Protein AF-A0A2D6EJN4-F1 (afdb_monomer)

Radius of gyration: 19.12 Å; Cα contacts (8 Å, |Δi|>4): 400; chains: 1; bounding box: 49×39×50 Å

Solvent-accessible surface area (backbone atoms only — 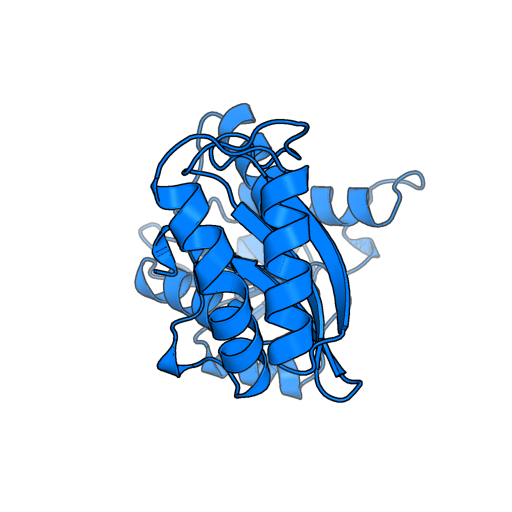not comparable to full-atom values): 12875 Å² total; per-residue (Å²): 96,51,78,37,46,46,75,76,49,49,62,63,55,55,70,73,50,62,93,83,54,39,30,10,32,24,68,38,70,69,65,88,47,68,42,48,53,52,12,41,41,50,22,44,68,80,20,79,34,18,39,36,38,47,63,45,70,79,77,54,72,69,56,53,54,48,44,50,72,66,59,28,46,33,39,40,37,64,44,78,76,70,56,79,67,79,94,75,65,58,77,67,55,53,39,50,51,51,50,54,50,47,48,73,73,61,61,26,55,29,38,20,35,28,55,75,41,54,75,58,51,36,53,52,49,53,51,26,63,76,62,70,53,72,39,46,78,42,76,29,75,68,55,75,90,75,51,52,75,63,56,51,51,51,50,64,30,43,46,68,38,51,58,55,28,68,78,35,75,36,49,47,71,60,42,52,53,49,32,51,56,35,24,52,77,67,63,32,49,77,78,47,75,48,43,22,36,66,88,69,57,43,77,57,71,65,62,42,59,46,70,27,36,41,40,37,39,30,28,54,89,86,40,82,45,77,49,58,44,43,69,88,75,114

Nearest PDB structures (foldseek):
  7tot-assembly1_B  TM=7.677E-01  e=3.482E-14  Bartonella henselae str. Houston-1
  1iho-assembly1_B  TM=7.501E-01  e=7.197E-13  Escherichia coli
  3q10-assembly2_B  TM=7.179E-01  e=4.028E-12  Yersinia pestis
  3q10-assembly2_D  TM=8.141E-01  e=9.766E-08  Yersinia pestis
  3guz-assembly1_A  TM=7.670E-01  e=1.592E-06  Escherichia coli K-12

pLDDT: mean 86.81, std 11.16, range [33.53, 97.62]

Sequence (234 aa):
MKILHHKTDIAEALNTFDVEDSIGLCFYNGVVDTPFVVAARQAGYVCDRLVLVNLAKPTNQTTQNLMKRIGADLLFEPQAVDIHLQGFLKDESRKLALIVMSLFQFMPLTVTVAENALPLIQILKNLSDDFGHPFELTVKQTPHHLLNAQQKKVRAAVLPMLDLLQSGEADMTELVSMLKKSMEVHQIQLDHVQFYDADTYEACYGVVSPSCYVAVDCHVAGQPVHDIFTMTDL

Secondary structure (DSSP, 8-state):
-EEE-STHHHHHHHTTS-TT--EEEEEESS---HHHHHHHHHHHHHSSEEEEEESSSPPPHHHHHHHHHHT-SEEE---TTT----S---HHHHHHHHHHHHHHHH--SEEEEETT-HHHHHHHHHHHHHTT--SEEEEEPPPGGG--HHHHHHHHHHHHHHHHHHTS-EEHHHHHHHHHHHHHHTTEEEEEEEEE-TTT-PBP-SEE-TT-EEEEEEEETTEEEEEEE-GGG-

Structure (mmCIF, N/CA/C/O backbone):
data_AF-A0A2D6EJN4-F1
#
_entry.id   AF-A0A2D6EJN4-F1
#
loop_
_atom_site.group_PDB
_atom_site.id
_atom_site.type_symbol
_atom_site.label_atom_id
_atom_site.label_alt_id
_atom_site.label_comp_id
_atom_site.label_asym_id
_atom_site.label_entity_id
_atom_site.label_seq_id
_atom_site.pdbx_PDB_ins_code
_atom_site.Cartn_x
_atom_site.Cartn_y
_atom_site.Cartn_z
_atom_site.occupancy
_atom_site.B_iso_or_equiv
_atom_site.auth_seq_id
_atom_site.auth_comp_id
_atom_site.auth_asym_id
_atom_site.auth_atom_id
_atom_site.pdbx_PDB_model_num
ATOM 1 N N . MET A 1 1 ? 19.224 -7.361 -6.291 1.00 92.88 1 MET A N 1
ATOM 2 C CA . MET A 1 1 ? 18.826 -5.960 -6.064 1.00 92.88 1 MET A CA 1
ATOM 3 C C . MET A 1 1 ? 19.886 -4.966 -6.535 1.00 92.88 1 MET A C 1
ATOM 5 O O . MET A 1 1 ? 20.928 -4.860 -5.884 1.00 92.88 1 MET A O 1
ATOM 9 N N . LYS A 1 2 ? 19.618 -4.242 -7.629 1.00 93.25 2 LYS A N 1
ATOM 10 C CA . LYS A 1 2 ? 20.341 -3.022 -8.049 1.00 93.25 2 LYS A CA 1
ATOM 11 C C . LYS A 1 2 ? 19.630 -1.803 -7.442 1.00 93.25 2 LYS A C 1
ATOM 13 O O . LYS A 1 2 ? 18.407 -1.808 -7.322 1.00 93.25 2 LYS A O 1
ATOM 18 N N . ILE A 1 3 ? 20.387 -0.796 -7.014 1.00 92.94 3 ILE A N 1
ATOM 19 C CA . ILE A 1 3 ? 19.830 0.461 -6.494 1.00 92.94 3 ILE A CA 1
ATOM 20 C C . ILE A 1 3 ? 19.984 1.513 -7.583 1.00 92.94 3 ILE A C 1
ATOM 22 O O . ILE A 1 3 ? 21.067 1.652 -8.150 1.00 92.94 3 ILE A O 1
ATOM 26 N N . LEU A 1 4 ? 18.893 2.199 -7.894 1.00 91.56 4 LEU A N 1
ATOM 27 C CA . LEU A 1 4 ? 18.816 3.205 -8.940 1.00 91.56 4 LEU A CA 1
ATOM 28 C C . LEU A 1 4 ? 18.599 4.561 -8.292 1.00 91.56 4 LEU A C 1
ATOM 30 O O . LEU A 1 4 ? 17.695 4.717 -7.470 1.00 91.56 4 LEU A O 1
ATOM 34 N N . HIS A 1 5 ? 19.418 5.532 -8.671 1.00 87.69 5 HIS A N 1
ATOM 35 C CA . HIS A 1 5 ? 19.334 6.886 -8.136 1.00 87.69 5 HIS A CA 1
ATOM 36 C C . HIS A 1 5 ? 18.868 7.887 -9.179 1.00 87.69 5 HIS A C 1
ATOM 38 O O . HIS A 1 5 ? 18.205 8.851 -8.813 1.00 87.69 5 HIS A O 1
ATOM 44 N N . HIS A 1 6 ? 19.144 7.632 -10.457 1.00 83.06 6 HIS A N 1
ATOM 45 C CA . HIS A 1 6 ? 18.798 8.535 -11.540 1.00 83.06 6 HIS A CA 1
ATOM 46 C C . HIS A 1 6 ? 17.800 7.888 -12.496 1.00 83.06 6 HIS A C 1
ATOM 48 O O . HIS A 1 6 ? 17.793 6.673 -12.702 1.00 83.06 6 HIS A O 1
ATOM 54 N N . LYS A 1 7 ? 16.962 8.716 -13.132 1.00 80.88 7 LYS A N 1
ATOM 55 C CA . LYS A 1 7 ? 16.012 8.250 -14.156 1.00 80.88 7 LYS A CA 1
ATOM 56 C C . LYS A 1 7 ? 16.732 7.550 -15.314 1.00 80.88 7 LYS A C 1
ATOM 58 O O . LYS A 1 7 ? 16.229 6.569 -15.851 1.00 80.88 7 LYS A O 1
ATOM 63 N N . THR A 1 8 ? 17.910 8.045 -15.690 1.00 81.56 8 THR A N 1
ATOM 64 C CA . THR A 1 8 ? 18.740 7.477 -16.764 1.00 81.56 8 THR A CA 1
ATOM 65 C C . THR A 1 8 ? 19.144 6.031 -16.501 1.00 81.56 8 THR A C 1
ATOM 67 O O . THR A 1 8 ? 19.289 5.262 -17.447 1.00 81.56 8 THR A O 1
ATOM 70 N N . ASP A 1 9 ? 19.258 5.643 -15.231 1.00 86.62 9 ASP A N 1
ATOM 71 C CA . ASP A 1 9 ? 19.709 4.308 -14.835 1.00 86.62 9 ASP A CA 1
ATOM 72 C C . ASP A 1 9 ? 18.597 3.261 -14.993 1.00 86.62 9 ASP A C 1
ATOM 74 O O . ASP A 1 9 ? 18.873 2.059 -15.008 1.00 86.62 9 ASP A O 1
ATOM 78 N N . ILE A 1 10 ? 17.337 3.706 -15.108 1.00 88.31 10 ILE A N 1
ATOM 79 C CA . ILE A 1 10 ? 16.168 2.829 -15.216 1.00 88.31 10 ILE A CA 1
ATOM 80 C C . ILE A 1 10 ? 16.203 2.053 -16.526 1.00 88.31 10 ILE A C 1
ATOM 82 O O . ILE A 1 10 ? 16.082 0.835 -16.499 1.00 88.31 10 ILE A O 1
ATOM 86 N N . ALA A 1 11 ? 16.423 2.725 -17.659 1.00 85.69 11 ALA A N 1
ATOM 87 C CA . ALA A 1 11 ? 16.448 2.064 -18.964 1.00 85.69 11 ALA A CA 1
ATOM 88 C C . ALA A 1 11 ? 17.543 0.987 -19.038 1.00 85.69 11 ALA A C 1
ATOM 90 O O . ALA A 1 11 ? 17.304 -0.120 -19.508 1.00 85.69 11 ALA A O 1
ATOM 91 N N . GLU A 1 12 ? 18.734 1.280 -18.508 1.00 88.75 12 GLU A N 1
ATOM 92 C CA . GLU A 1 12 ? 19.820 0.300 -18.444 1.00 88.75 12 GLU A CA 1
ATOM 93 C C . GLU A 1 12 ? 19.476 -0.872 -17.516 1.00 88.75 12 GLU A C 1
ATOM 95 O O . GLU A 1 12 ? 19.796 -2.016 -17.823 1.00 88.75 12 GLU A O 1
ATOM 100 N N . ALA A 1 13 ? 18.822 -0.609 -16.382 1.00 90.75 13 ALA A N 1
ATOM 101 C CA . ALA A 1 13 ? 18.372 -1.667 -15.487 1.00 90.75 13 ALA A CA 1
ATOM 102 C C . ALA A 1 13 ? 17.302 -2.553 -16.141 1.00 90.75 13 ALA A C 1
ATOM 104 O O . ALA A 1 13 ? 17.398 -3.773 -16.052 1.00 90.75 13 ALA A O 1
ATOM 105 N N . LEU A 1 14 ? 16.337 -1.959 -16.842 1.00 90.06 14 LEU A N 1
ATOM 106 C CA . LEU A 1 14 ? 15.286 -2.689 -17.551 1.00 90.06 14 LEU A CA 1
ATOM 107 C C . LEU A 1 14 ? 15.828 -3.530 -18.710 1.00 90.06 14 LEU A C 1
ATOM 109 O O . LEU A 1 14 ? 15.333 -4.624 -18.929 1.00 90.06 14 LEU A O 1
ATOM 113 N N . ASN A 1 15 ? 16.910 -3.109 -19.373 1.00 88.25 15 ASN A N 1
ATOM 114 C CA . ASN A 1 15 ? 17.588 -3.930 -20.388 1.00 88.25 15 ASN A CA 1
ATOM 115 C C . ASN A 1 15 ? 18.197 -5.232 -19.829 1.00 88.25 15 ASN A C 1
ATOM 117 O O . ASN A 1 15 ? 18.651 -6.070 -20.605 1.00 88.25 15 ASN A O 1
ATOM 121 N N . THR A 1 16 ? 18.274 -5.387 -18.502 1.00 90.19 16 THR A N 1
ATOM 122 C CA . THR A 1 16 ? 18.715 -6.641 -17.867 1.00 90.19 16 THR A CA 1
ATOM 123 C C . THR A 1 16 ? 17.570 -7.615 -17.601 1.00 90.19 16 THR A C 1
ATOM 125 O O . THR A 1 16 ? 17.834 -8.755 -17.219 1.00 90.19 16 THR A O 1
ATOM 128 N N . PHE A 1 17 ? 16.324 -7.171 -17.774 1.00 92.50 17 PHE A N 1
ATOM 129 C CA . PHE A 1 17 ? 15.133 -8.004 -17.660 1.00 92.50 17 PHE A CA 1
ATOM 130 C C . PHE A 1 17 ? 14.824 -8.653 -19.008 1.00 92.50 17 PHE A C 1
ATOM 132 O O . PHE A 1 17 ? 15.226 -8.145 -20.059 1.00 92.50 17 PHE A O 1
ATOM 139 N N . ASP A 1 18 ? 14.130 -9.786 -18.972 1.00 91.25 18 ASP A N 1
ATOM 140 C CA . ASP A 1 18 ? 13.549 -10.347 -20.185 1.00 91.25 18 ASP A CA 1
ATOM 141 C C . ASP A 1 18 ? 12.411 -9.433 -20.669 1.00 91.25 18 ASP A C 1
ATOM 143 O O . ASP A 1 18 ? 11.753 -8.762 -19.875 1.00 91.25 18 ASP A O 1
ATOM 147 N N . VAL A 1 19 ? 12.170 -9.388 -21.977 1.00 86.44 19 VAL A N 1
ATOM 148 C CA . VAL A 1 19 ? 11.061 -8.614 -22.557 1.00 86.44 19 VAL A CA 1
ATOM 149 C C . VAL A 1 19 ? 9.712 -9.177 -22.102 1.00 86.44 19 VAL A C 1
ATOM 151 O O . VAL A 1 19 ? 8.730 -8.438 -22.047 1.00 86.44 19 VAL A O 1
ATOM 154 N N . GLU A 1 20 ? 9.666 -10.470 -21.773 1.00 90.31 20 GLU A N 1
ATOM 155 C CA . GLU A 1 20 ? 8.477 -11.138 -21.239 1.00 90.31 20 GLU A CA 1
ATOM 156 C C . GLU A 1 20 ? 8.320 -10.984 -19.715 1.00 90.31 20 GLU A C 1
ATOM 158 O O . GLU A 1 20 ? 7.261 -11.329 -19.193 1.00 90.31 20 GLU A O 1
ATOM 163 N N . ASP A 1 21 ? 9.324 -10.447 -19.003 1.00 94.69 21 ASP A N 1
ATOM 164 C CA . ASP A 1 21 ? 9.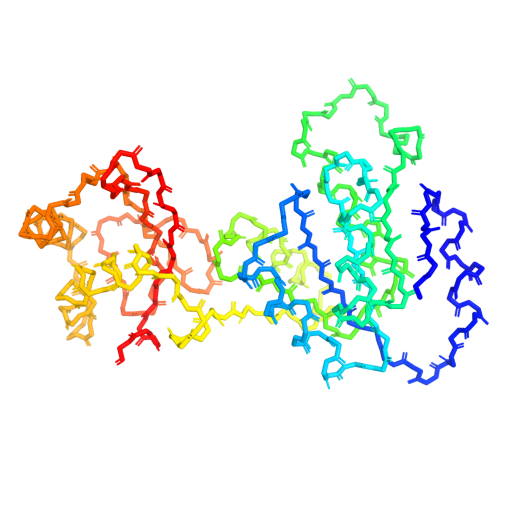260 -10.293 -17.546 1.00 94.69 21 ASP A CA 1
ATOM 165 C C . ASP A 1 21 ? 8.144 -9.311 -17.156 1.00 94.69 21 ASP A C 1
ATOM 167 O O . ASP A 1 21 ? 8.162 -8.121 -17.487 1.00 94.69 21 ASP A O 1
ATOM 171 N N . SER A 1 22 ? 7.192 -9.789 -16.361 1.00 96.31 22 SER A N 1
ATOM 172 C CA . SER A 1 22 ? 6.194 -8.934 -15.724 1.00 96.31 22 SER A CA 1
ATOM 173 C C . SER A 1 22 ? 6.800 -8.151 -14.552 1.00 96.31 22 SER A C 1
ATOM 175 O O . SER A 1 22 ? 7.585 -8.676 -13.758 1.00 96.31 22 SER A O 1
ATOM 177 N N . ILE A 1 23 ? 6.423 -6.875 -14.415 1.00 97.31 23 ILE A N 1
ATOM 178 C CA . ILE A 1 23 ? 6.955 -5.982 -13.375 1.00 97.31 23 ILE A CA 1
ATOM 179 C C . ILE A 1 23 ? 5.874 -5.650 -12.347 1.00 97.31 23 ILE A C 1
ATOM 181 O O . ILE A 1 23 ? 4.843 -5.058 -12.671 1.00 97.31 23 ILE A O 1
ATOM 185 N N . GLY A 1 24 ? 6.154 -5.974 -11.087 1.00 97.50 24 GLY A N 1
ATOM 186 C CA . GLY A 1 24 ? 5.397 -5.530 -9.925 1.00 97.50 24 GLY A CA 1
ATOM 187 C C . GLY A 1 24 ? 6.055 -4.309 -9.287 1.00 97.50 24 GLY A C 1
ATOM 188 O O . GLY A 1 24 ? 7.252 -4.318 -8.988 1.00 97.50 24 GLY A O 1
ATOM 189 N N . LEU A 1 25 ? 5.273 -3.259 -9.043 1.00 97.12 25 LEU A N 1
ATOM 190 C CA . LEU A 1 25 ? 5.714 -2.049 -8.351 1.00 97.12 25 LEU A CA 1
ATOM 191 C C . LEU A 1 25 ? 5.135 -1.981 -6.935 1.00 97.12 25 LEU A C 1
ATOM 193 O O . LEU A 1 25 ? 3.945 -2.203 -6.728 1.00 97.12 25 LEU A O 1
ATOM 197 N N . CYS A 1 26 ? 5.959 -1.608 -5.956 1.00 96.12 26 CYS A N 1
ATOM 198 C CA . CYS A 1 26 ? 5.494 -1.288 -4.606 1.00 96.12 26 CYS A CA 1
ATOM 199 C C . CYS A 1 26 ? 6.143 0.005 -4.105 1.00 96.12 26 CYS A C 1
ATOM 201 O O . CYS A 1 26 ? 7.368 0.142 -4.059 1.00 96.12 26 CYS A O 1
ATOM 203 N N . PHE A 1 27 ? 5.308 0.958 -3.701 1.00 91.75 27 PHE A N 1
ATOM 204 C CA . PHE A 1 27 ? 5.737 2.256 -3.189 1.00 91.75 27 PHE A CA 1
ATOM 205 C C . PHE A 1 27 ? 5.847 2.238 -1.662 1.00 91.75 27 PHE A C 1
ATOM 207 O O . PHE A 1 27 ? 5.059 1.584 -0.982 1.00 91.75 27 PHE A O 1
ATOM 214 N N . TYR A 1 28 ? 6.787 3.005 -1.110 1.00 87.94 28 TYR A N 1
ATOM 215 C CA . TYR A 1 28 ? 6.861 3.263 0.329 1.00 87.94 28 TYR A CA 1
ATOM 216 C C . TYR A 1 28 ? 7.457 4.631 0.630 1.00 87.94 28 TYR A C 1
ATOM 218 O O . TYR A 1 28 ? 8.213 5.194 -0.157 1.00 87.94 28 TYR A O 1
ATOM 226 N N . ASN A 1 29 ? 7.138 5.176 1.800 1.00 83.06 29 ASN A N 1
ATOM 227 C CA . ASN A 1 29 ? 7.564 6.514 2.209 1.00 83.06 29 ASN A CA 1
ATOM 228 C C . ASN A 1 29 ? 8.716 6.460 3.232 1.00 83.06 29 ASN A C 1
ATOM 230 O O . ASN A 1 29 ? 8.681 7.137 4.258 1.00 83.06 29 ASN A O 1
ATOM 234 N N . GLY A 1 30 ? 9.721 5.614 2.987 1.00 79.44 30 GLY A N 1
ATOM 235 C CA . GLY A 1 30 ? 10.907 5.470 3.842 1.00 79.44 30 GLY A CA 1
ATOM 236 C C . GLY A 1 30 ? 10.721 4.623 5.110 1.00 79.44 30 GLY A C 1
ATOM 237 O O . GLY A 1 30 ? 11.712 4.277 5.752 1.00 79.44 30 GLY A O 1
ATOM 238 N N . VAL A 1 31 ? 9.484 4.254 5.453 1.00 82.69 31 VAL A N 1
ATOM 239 C CA . VAL A 1 31 ? 9.159 3.355 6.570 1.00 82.69 31 VAL A CA 1
ATOM 240 C C . VAL A 1 31 ? 9.001 1.931 6.046 1.00 82.69 31 VAL A C 1
ATOM 242 O O . VAL A 1 31 ? 8.334 1.711 5.040 1.00 82.69 31 VAL A O 1
ATOM 245 N N . VAL A 1 32 ? 9.642 0.977 6.721 1.00 87.81 32 VAL A N 1
ATOM 246 C CA . VAL A 1 32 ? 9.623 -0.450 6.368 1.00 87.81 32 VAL A CA 1
ATOM 247 C C . VAL A 1 32 ? 8.951 -1.200 7.503 1.00 87.81 32 VAL A C 1
ATOM 249 O O . VAL A 1 32 ? 9.609 -1.692 8.420 1.00 87.81 32 VAL A O 1
ATOM 252 N N . ASP A 1 33 ? 7.629 -1.218 7.471 1.00 87.69 33 ASP A N 1
ATOM 253 C CA . ASP A 1 33 ? 6.787 -1.893 8.446 1.00 87.69 33 ASP A CA 1
ATOM 254 C C . ASP A 1 33 ? 6.212 -3.200 7.876 1.00 87.69 33 ASP A C 1
ATOM 256 O O . ASP A 1 33 ? 6.426 -3.561 6.714 1.00 87.69 33 ASP A O 1
ATOM 260 N N . THR A 1 34 ? 5.521 -3.963 8.724 1.00 89.88 34 THR A N 1
ATOM 261 C CA . THR A 1 34 ? 4.894 -5.227 8.317 1.00 89.88 34 THR A CA 1
ATOM 262 C C . THR A 1 34 ? 3.920 -5.047 7.141 1.00 89.88 34 THR A C 1
ATOM 264 O O . THR A 1 34 ? 4.048 -5.821 6.190 1.00 89.88 34 THR A O 1
ATOM 267 N N . PRO A 1 35 ? 3.004 -4.053 7.137 1.00 89.94 35 PRO A N 1
ATOM 268 C CA . PRO A 1 35 ? 2.118 -3.803 5.999 1.00 89.94 35 PRO A CA 1
ATOM 269 C C . PRO A 1 35 ? 2.865 -3.614 4.674 1.00 89.94 35 PRO A C 1
ATOM 271 O O . PRO A 1 35 ? 2.554 -4.296 3.694 1.00 89.94 35 PRO A O 1
ATOM 274 N N . PHE A 1 36 ? 3.908 -2.776 4.645 1.00 92.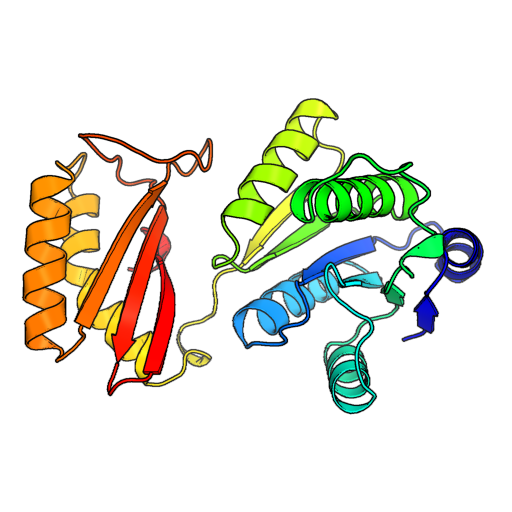50 36 PHE A N 1
ATOM 275 C CA . PHE A 1 36 ? 4.723 -2.594 3.445 1.00 92.50 36 PHE A CA 1
ATOM 276 C C . PHE A 1 36 ? 5.377 -3.903 2.987 1.00 92.50 36 PHE A C 1
ATOM 278 O O . PHE A 1 36 ? 5.332 -4.236 1.804 1.00 92.50 36 PHE A O 1
ATOM 285 N N . VAL A 1 37 ? 5.964 -4.676 3.907 1.00 93.62 37 VAL A N 1
ATOM 286 C CA . VAL A 1 37 ? 6.610 -5.955 3.564 1.00 93.62 37 VAL A CA 1
ATOM 287 C C . VAL A 1 37 ? 5.613 -6.930 2.936 1.00 93.62 37 VAL A C 1
ATOM 289 O O . VAL A 1 37 ? 5.963 -7.640 1.992 1.00 93.62 37 VAL A O 1
ATOM 292 N N . VAL A 1 38 ? 4.381 -6.980 3.444 1.00 93.44 38 VAL A N 1
ATOM 293 C CA . VAL A 1 38 ? 3.322 -7.838 2.901 1.00 93.44 38 VAL A CA 1
ATOM 294 C C . VAL A 1 38 ? 2.919 -7.379 1.496 1.00 93.44 38 VAL A C 1
ATOM 296 O O . VAL A 1 38 ? 2.847 -8.215 0.596 1.00 93.44 38 VAL A O 1
ATOM 299 N N . ALA A 1 39 ? 2.710 -6.077 1.290 1.00 94.44 39 ALA A N 1
ATOM 300 C CA . ALA A 1 39 ? 2.395 -5.504 -0.019 1.00 94.44 39 ALA A CA 1
ATOM 301 C C . ALA A 1 39 ? 3.510 -5.769 -1.048 1.00 94.44 39 ALA A C 1
ATOM 303 O O . ALA A 1 39 ? 3.254 -6.283 -2.135 1.00 94.44 39 ALA A O 1
ATOM 304 N N . ALA A 1 40 ? 4.767 -5.526 -0.676 1.00 96.31 40 ALA A N 1
ATOM 305 C CA . ALA A 1 40 ? 5.916 -5.754 -1.546 1.00 96.31 40 ALA A CA 1
ATOM 306 C C . ALA A 1 40 ? 6.074 -7.232 -1.937 1.00 96.31 40 ALA A C 1
ATOM 308 O O . ALA A 1 40 ? 6.347 -7.550 -3.093 1.00 96.31 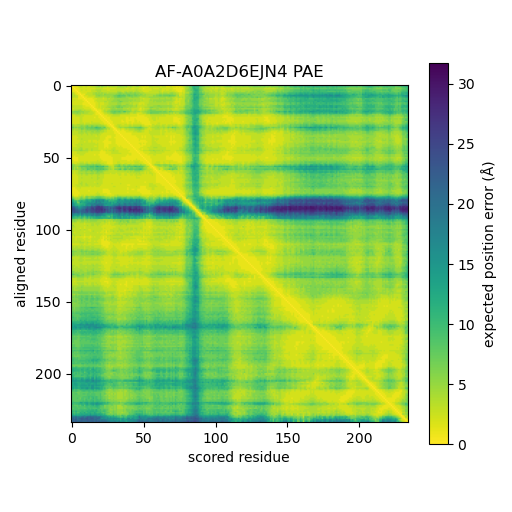40 ALA A O 1
ATOM 309 N N . ARG A 1 41 ? 5.863 -8.154 -0.990 1.00 94.94 41 ARG A N 1
ATOM 310 C CA . ARG A 1 41 ? 5.898 -9.597 -1.269 1.00 94.94 41 ARG A CA 1
ATOM 311 C C . ARG A 1 41 ? 4.764 -10.054 -2.168 1.00 94.94 41 ARG A C 1
ATOM 313 O O . ARG A 1 41 ? 4.975 -10.969 -2.951 1.00 94.94 41 ARG A O 1
ATOM 320 N N . GLN A 1 42 ? 3.585 -9.450 -2.048 1.00 94.75 42 GLN A N 1
ATOM 321 C CA . GLN A 1 42 ? 2.484 -9.743 -2.956 1.00 94.75 42 GLN A CA 1
ATOM 322 C C . GLN A 1 42 ? 2.874 -9.358 -4.387 1.00 94.75 42 GLN A C 1
ATOM 324 O O . GLN A 1 42 ? 2.774 -10.214 -5.254 1.00 94.75 42 GLN A O 1
ATOM 329 N N . ALA A 1 43 ? 3.404 -8.152 -4.622 1.00 95.38 43 ALA A N 1
ATOM 330 C CA . ALA A 1 43 ? 3.877 -7.743 -5.949 1.00 95.38 43 ALA A CA 1
ATOM 331 C C . ALA A 1 43 ? 4.916 -8.723 -6.530 1.00 95.38 43 ALA A C 1
ATOM 333 O O . ALA A 1 43 ? 4.773 -9.170 -7.662 1.00 95.38 43 ALA A O 1
ATOM 334 N N . GLY A 1 44 ? 5.916 -9.124 -5.737 1.00 93.56 44 GLY A N 1
ATOM 335 C CA . GLY A 1 44 ? 6.930 -10.098 -6.167 1.00 93.56 44 GLY A CA 1
ATOM 336 C C . GLY A 1 44 ? 6.443 -11.550 -6.269 1.00 93.56 44 GLY A C 1
ATOM 337 O O . GLY A 1 44 ? 7.200 -12.409 -6.701 1.00 93.56 44 GLY A O 1
ATOM 338 N N . TYR A 1 45 ? 5.217 -11.853 -5.833 1.00 93.94 45 TYR A N 1
ATOM 339 C CA . TYR A 1 45 ? 4.604 -13.174 -5.995 1.00 93.94 45 TYR A CA 1
ATOM 340 C C . TYR A 1 45 ? 3.812 -13.285 -7.303 1.00 93.94 45 TYR A C 1
ATOM 342 O O . TYR A 1 45 ? 3.772 -14.360 -7.895 1.00 93.94 45 TYR A O 1
ATOM 350 N N . VAL A 1 46 ? 3.170 -12.194 -7.737 1.00 94.12 46 VAL A N 1
ATOM 351 C CA . VAL A 1 46 ? 2.397 -12.145 -8.994 1.00 94.12 46 VAL A CA 1
ATOM 352 C C . VAL A 1 46 ? 3.229 -11.745 -10.209 1.00 94.12 46 VAL A C 1
ATOM 354 O O . VAL A 1 46 ? 2.762 -11.941 -11.327 1.00 94.12 46 VAL A O 1
ATOM 357 N N . CYS A 1 47 ? 4.428 -11.192 -10.014 1.00 96.62 47 CYS A N 1
ATOM 358 C CA . CYS A 1 47 ? 5.284 -10.725 -11.101 1.00 96.62 47 CYS A CA 1
ATOM 359 C C . CYS A 1 47 ? 6.686 -11.336 -11.046 1.00 96.62 47 CYS A C 1
ATOM 361 O O . CYS A 1 47 ? 7.184 -11.665 -9.970 1.00 96.62 47 CYS A O 1
ATOM 363 N N . ASP A 1 48 ? 7.336 -11.419 -12.206 1.00 96.75 48 ASP A N 1
ATOM 364 C CA . ASP A 1 48 ? 8.693 -11.963 -12.356 1.00 96.75 48 ASP A CA 1
ATOM 365 C C . ASP A 1 48 ? 9.748 -11.044 -11.736 1.00 96.75 48 ASP A C 1
ATOM 367 O O . ASP A 1 48 ? 10.784 -11.502 -11.248 1.00 96.75 48 ASP A O 1
ATOM 371 N N . ARG A 1 49 ? 9.475 -9.732 -11.748 1.00 97.06 49 ARG A N 1
ATOM 372 C CA . ARG A 1 49 ? 10.363 -8.687 -11.236 1.00 97.06 49 ARG A CA 1
ATOM 373 C C . ARG A 1 49 ? 9.670 -7.814 -10.210 1.00 97.06 49 ARG A C 1
ATOM 375 O O . ARG A 1 49 ? 8.589 -7.280 -10.454 1.00 97.06 49 ARG A O 1
ATOM 382 N N . LEU A 1 50 ? 10.350 -7.578 -9.093 1.00 97.62 50 LEU A N 1
ATOM 383 C CA . LEU A 1 50 ? 9.901 -6.661 -8.052 1.00 97.62 50 LEU A CA 1
ATOM 384 C C . LEU A 1 50 ? 10.726 -5.374 -8.054 1.00 97.62 50 LEU A C 1
ATOM 386 O O . LEU A 1 50 ? 11.929 -5.373 -7.764 1.00 97.62 50 LEU A O 1
ATOM 390 N N . VAL A 1 51 ? 10.046 -4.256 -8.292 1.00 97.25 51 VAL A N 1
ATOM 391 C CA . VAL A 1 51 ? 10.608 -2.910 -8.193 1.00 97.25 51 VAL A CA 1
ATOM 392 C C . VAL A 1 51 ? 10.009 -2.194 -6.986 1.00 97.25 51 VAL A C 1
ATOM 394 O O . VAL A 1 51 ? 8.796 -2.027 -6.858 1.00 97.25 51 VAL A O 1
ATOM 397 N N . LEU A 1 52 ? 10.878 -1.742 -6.086 1.00 96.31 52 LEU A N 1
ATOM 398 C CA . LEU A 1 52 ? 10.492 -0.938 -4.931 1.00 96.31 52 LEU A CA 1
ATOM 399 C C . LEU A 1 52 ? 10.817 0.527 -5.189 1.00 96.31 52 LEU A C 1
ATOM 401 O O . LEU A 1 52 ? 11.934 0.848 -5.591 1.00 96.31 52 LEU A O 1
ATOM 405 N N . VAL A 1 53 ? 9.865 1.418 -4.921 1.00 93.06 53 VAL A N 1
ATOM 406 C CA . VAL A 1 53 ? 10.032 2.861 -5.135 1.00 93.06 53 VAL A CA 1
ATOM 407 C C . VAL A 1 53 ? 9.937 3.600 -3.811 1.00 93.06 53 VAL A C 1
ATOM 409 O O . VAL A 1 53 ? 8.906 3.579 -3.135 1.00 93.06 53 VAL A O 1
ATOM 412 N N . ASN A 1 54 ? 11.018 4.287 -3.456 1.00 90.44 54 ASN A N 1
ATOM 413 C CA . ASN A 1 54 ? 11.082 5.104 -2.257 1.00 90.44 54 ASN A CA 1
ATOM 414 C C . ASN A 1 54 ? 10.612 6.536 -2.552 1.00 90.44 54 ASN A C 1
ATOM 416 O O . ASN A 1 54 ? 11.231 7.266 -3.325 1.00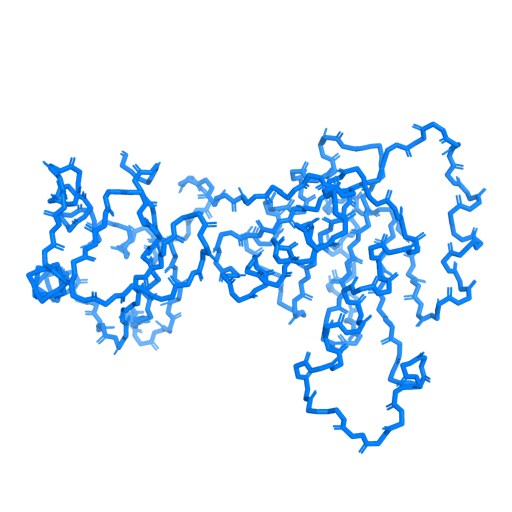 90.44 54 ASN A O 1
ATOM 420 N N . LEU A 1 55 ? 9.534 6.954 -1.893 1.00 85.44 55 LEU A N 1
ATOM 421 C CA . LEU A 1 55 ? 8.955 8.298 -1.984 1.00 85.44 55 LEU A CA 1
ATOM 422 C C . LEU A 1 55 ? 9.576 9.296 -0.989 1.00 85.44 55 LEU A C 1
ATOM 424 O O . LEU A 1 55 ? 9.185 10.465 -0.965 1.00 85.44 55 LEU A O 1
ATOM 428 N N . ALA A 1 56 ? 10.513 8.846 -0.151 1.00 83.00 56 ALA A N 1
ATOM 429 C CA . ALA A 1 56 ? 11.175 9.646 0.873 1.00 83.00 56 ALA A CA 1
ATOM 430 C C . ALA A 1 56 ? 12.662 9.888 0.539 1.00 83.00 56 ALA A C 1
ATOM 432 O O . ALA A 1 56 ? 13.049 10.066 -0.614 1.00 83.00 56 ALA A O 1
ATOM 433 N N . LYS A 1 57 ? 13.507 9.983 1.572 1.00 77.31 57 LYS A N 1
ATOM 434 C CA . LYS A 1 57 ? 14.959 10.158 1.424 1.00 77.31 57 LYS A CA 1
ATOM 435 C C . LYS A 1 57 ? 15.647 8.809 1.171 1.00 77.31 57 LYS A C 1
ATOM 437 O O . LYS A 1 57 ? 15.118 7.794 1.633 1.00 77.31 57 LYS A O 1
ATOM 442 N N . PRO A 1 58 ? 16.826 8.801 0.512 1.00 82.75 58 PRO A N 1
ATOM 443 C CA . PRO A 1 58 ? 17.612 7.588 0.296 1.00 82.75 58 PRO A CA 1
ATOM 444 C C . PRO A 1 58 ? 17.819 6.793 1.583 1.00 82.75 58 PRO A C 1
ATOM 446 O O . PRO A 1 58 ? 18.044 7.363 2.657 1.00 82.75 58 PRO A O 1
ATOM 449 N N . THR A 1 59 ? 17.716 5.475 1.476 1.00 85.75 59 THR A N 1
ATOM 450 C CA . THR A 1 59 ? 17.761 4.580 2.627 1.00 85.75 59 THR A CA 1
ATOM 451 C C . THR A 1 59 ? 19.182 4.211 3.036 1.00 85.75 59 THR A C 1
ATOM 453 O O . THR A 1 59 ? 20.136 4.297 2.267 1.00 85.75 59 THR A O 1
ATOM 456 N N . ASN A 1 60 ? 19.328 3.786 4.293 1.00 89.38 60 ASN A N 1
ATOM 457 C CA . ASN A 1 60 ? 20.590 3.273 4.817 1.00 89.38 60 ASN A CA 1
ATOM 458 C C . ASN A 1 60 ? 20.802 1.787 4.458 1.00 89.38 60 ASN A C 1
ATOM 460 O O . ASN A 1 60 ? 19.892 1.090 4.004 1.00 89.38 60 ASN A O 1
ATOM 464 N N . GLN A 1 61 ? 22.003 1.274 4.740 1.00 90.38 61 GLN A N 1
ATOM 465 C CA . GLN A 1 61 ? 22.377 -0.112 4.437 1.00 90.38 61 GLN A CA 1
ATOM 466 C C . GLN A 1 61 ? 21.460 -1.157 5.097 1.00 90.38 61 GLN A C 1
ATOM 468 O O . GLN A 1 61 ? 21.196 -2.206 4.509 1.00 90.38 61 GLN A O 1
ATOM 473 N N . THR A 1 62 ? 20.968 -0.888 6.310 1.00 90.50 62 THR A N 1
ATOM 474 C CA . THR A 1 62 ? 20.067 -1.797 7.034 1.00 90.50 62 THR A CA 1
ATOM 475 C C . THR A 1 62 ? 18.760 -1.972 6.275 1.00 90.50 62 THR A C 1
ATOM 477 O O . THR A 1 62 ? 18.345 -3.100 6.014 1.00 90.50 62 THR A O 1
ATOM 480 N N . THR A 1 63 ? 18.150 -0.868 5.853 1.00 91.00 63 THR A N 1
ATOM 481 C CA . THR A 1 63 ? 16.926 -0.884 5.055 1.00 91.00 63 THR A CA 1
ATOM 482 C C . THR A 1 63 ? 17.149 -1.556 3.701 1.00 91.00 63 THR A C 1
ATOM 484 O O . THR A 1 63 ? 16.371 -2.426 3.321 1.00 91.00 63 THR A O 1
ATOM 487 N N . GLN A 1 64 ? 18.249 -1.259 3.009 1.00 92.38 64 GLN A N 1
ATOM 488 C CA . GLN A 1 64 ? 18.581 -1.915 1.737 1.00 92.38 64 GLN A CA 1
ATOM 489 C C . GLN A 1 64 ? 18.740 -3.437 1.884 1.00 92.38 64 GLN A C 1
ATOM 491 O O . GLN A 1 64 ? 18.338 -4.201 1.006 1.00 92.38 64 GLN A O 1
ATOM 496 N N . ASN A 1 65 ? 19.297 -3.906 3.004 1.00 92.06 65 ASN A N 1
ATOM 497 C CA . ASN A 1 65 ? 19.404 -5.336 3.293 1.00 92.06 65 ASN A CA 1
ATOM 498 C C . ASN A 1 65 ? 18.031 -5.982 3.529 1.00 92.06 65 ASN A C 1
ATOM 500 O O . ASN A 1 65 ? 17.844 -7.140 3.158 1.00 92.06 65 ASN A O 1
ATOM 504 N N . LEU A 1 66 ? 17.071 -5.256 4.111 1.00 92.19 66 LEU A N 1
ATOM 505 C CA . LEU A 1 66 ? 15.688 -5.725 4.222 1.00 92.19 66 LEU A CA 1
ATOM 506 C C . LEU A 1 66 ? 15.037 -5.842 2.841 1.00 92.19 66 LEU A C 1
ATOM 508 O O . LEU A 1 66 ? 14.475 -6.890 2.546 1.00 92.19 66 LEU A O 1
ATOM 512 N N . MET A 1 67 ? 15.203 -4.850 1.963 1.00 94.00 67 MET A N 1
ATOM 513 C CA . MET A 1 67 ? 14.669 -4.894 0.590 1.00 94.00 67 MET A CA 1
ATOM 514 C C . MET A 1 67 ? 15.207 -6.087 -0.210 1.00 94.00 67 MET A C 1
ATOM 516 O O . MET A 1 67 ? 14.449 -6.799 -0.867 1.00 94.00 67 MET A O 1
ATOM 520 N N . LYS A 1 68 ? 16.501 -6.399 -0.062 1.00 93.81 68 LYS A N 1
ATOM 521 C CA . LYS A 1 68 ? 17.097 -7.619 -0.634 1.00 93.81 68 LYS A CA 1
ATOM 522 C C . LYS A 1 68 ? 16.431 -8.895 -0.115 1.00 93.81 68 LYS A C 1
ATOM 524 O O . LYS A 1 68 ? 16.227 -9.823 -0.886 1.00 93.81 68 LYS A O 1
ATOM 529 N N . ARG A 1 69 ? 16.088 -8.954 1.177 1.00 93.38 69 ARG A N 1
ATOM 530 C CA . ARG A 1 69 ? 15.404 -10.109 1.793 1.00 93.38 69 ARG A CA 1
ATOM 531 C C . ARG A 1 69 ? 13.928 -10.212 1.415 1.00 93.38 69 ARG A C 1
ATOM 533 O O . ARG A 1 69 ? 13.370 -11.301 1.499 1.00 93.38 69 ARG A O 1
ATOM 540 N N . ILE A 1 70 ? 13.293 -9.100 1.051 1.00 94.25 70 ILE A N 1
ATOM 541 C CA . ILE A 1 70 ? 11.935 -9.091 0.493 1.00 94.25 70 ILE A CA 1
ATOM 542 C C . ILE A 1 70 ? 11.928 -9.734 -0.900 1.00 94.25 70 ILE A C 1
ATOM 544 O O . ILE A 1 70 ? 10.919 -10.319 -1.272 1.00 94.25 70 ILE A O 1
ATOM 548 N N . GLY A 1 71 ? 13.063 -9.698 -1.606 1.00 94.44 71 GLY A N 1
ATOM 549 C CA . GLY A 1 71 ? 13.212 -10.250 -2.952 1.00 94.44 71 GLY A CA 1
ATOM 550 C C . GLY A 1 71 ? 13.215 -9.185 -4.046 1.00 94.44 71 GLY A C 1
ATOM 551 O O . GLY A 1 71 ? 12.963 -9.511 -5.192 1.00 94.44 71 GLY A O 1
ATOM 552 N N . ALA A 1 72 ? 13.488 -7.917 -3.716 1.00 96.56 72 ALA A N 1
ATOM 553 C CA . ALA A 1 72 ? 13.484 -6.850 -4.710 1.00 96.56 72 ALA A CA 1
ATOM 554 C C . ALA A 1 72 ? 14.620 -6.992 -5.740 1.00 96.56 72 ALA A C 1
ATOM 556 O O . ALA A 1 72 ? 15.805 -7.125 -5.391 1.00 96.56 72 ALA A O 1
ATOM 557 N N . ASP A 1 73 ? 14.272 -6.876 -7.018 1.00 96.69 73 ASP A N 1
ATOM 558 C CA . ASP A 1 73 ? 15.215 -6.802 -8.132 1.00 96.69 73 ASP A CA 1
ATOM 559 C C . ASP A 1 73 ? 15.805 -5.402 -8.244 1.00 96.69 73 ASP A C 1
ATOM 561 O O . ASP A 1 73 ? 17.026 -5.254 -8.371 1.00 96.69 73 ASP A O 1
ATOM 565 N N . LEU A 1 74 ? 14.957 -4.379 -8.108 1.00 96.38 74 LEU A N 1
ATOM 566 C CA . LEU A 1 74 ? 15.344 -2.974 -8.158 1.00 96.38 74 LEU A CA 1
ATOM 567 C C . LEU A 1 74 ? 14.805 -2.215 -6.947 1.00 96.38 74 LEU A C 1
ATOM 569 O O . LEU A 1 74 ? 13.667 -2.400 -6.521 1.00 96.38 74 LEU A O 1
ATOM 573 N N . LEU A 1 75 ? 15.634 -1.318 -6.424 1.00 95.00 75 LEU A N 1
ATOM 574 C CA . LEU A 1 75 ? 15.224 -0.285 -5.483 1.00 95.00 75 LEU A CA 1
ATOM 575 C C . LEU A 1 75 ? 15.488 1.071 -6.131 1.00 95.00 75 LEU A C 1
ATOM 577 O O . LEU A 1 75 ? 16.641 1.428 -6.366 1.00 95.00 75 LEU A O 1
ATOM 581 N N . PHE A 1 76 ? 14.429 1.814 -6.424 1.00 93.06 76 PHE A N 1
ATOM 582 C CA . PHE A 1 76 ? 14.516 3.139 -7.013 1.00 93.06 76 PHE A CA 1
ATOM 583 C C . PHE A 1 76 ? 14.401 4.220 -5.933 1.00 93.06 76 PHE A C 1
ATOM 585 O O . PHE A 1 76 ? 13.366 4.375 -5.281 1.00 93.06 76 PHE A O 1
ATOM 592 N N . GLU A 1 77 ? 15.491 4.965 -5.749 1.00 88.94 77 GLU A N 1
ATOM 593 C CA . GLU A 1 77 ? 15.643 6.056 -4.784 1.00 88.94 77 GLU A CA 1
ATOM 594 C C . GLU A 1 77 ? 16.096 7.337 -5.499 1.00 88.94 77 GLU A C 1
ATOM 596 O O . GLU A 1 77 ? 17.279 7.702 -5.436 1.00 88.94 77 GLU A O 1
ATOM 601 N N . PRO A 1 78 ? 15.173 8.015 -6.197 1.00 79.06 78 PRO A N 1
ATOM 602 C CA . PRO A 1 78 ? 15.491 9.184 -7.002 1.00 79.06 78 PRO A CA 1
ATOM 603 C C . PRO A 1 78 ? 16.094 10.312 -6.161 1.00 79.06 78 PRO A C 1
ATOM 605 O O . PRO A 1 78 ? 15.525 10.727 -5.140 1.00 79.06 78 PRO A O 1
ATOM 608 N N . GLN A 1 79 ? 17.234 10.855 -6.597 1.00 71.31 79 GLN A N 1
ATOM 609 C CA . GLN A 1 79 ? 17.825 12.008 -5.924 1.00 71.31 79 GLN A CA 1
ATOM 610 C C . GLN A 1 79 ? 17.012 13.275 -6.205 1.00 71.31 79 GLN A C 1
ATOM 612 O O . GLN A 1 79 ? 16.302 13.398 -7.201 1.00 71.31 79 GLN A O 1
ATOM 617 N N . ALA A 1 80 ? 17.106 14.258 -5.304 1.00 62.25 80 ALA A N 1
ATOM 618 C CA . ALA A 1 80 ? 16.353 15.509 -5.430 1.00 62.25 80 ALA A CA 1
ATOM 619 C C . ALA A 1 80 ? 16.659 16.270 -6.735 1.00 62.25 80 ALA A C 1
ATOM 621 O O . ALA A 1 80 ? 15.803 16.996 -7.227 1.00 62.25 80 ALA A O 1
ATOM 622 N N . VAL A 1 81 ? 17.860 16.083 -7.290 1.00 56.50 81 VAL A N 1
ATOM 623 C CA . VAL A 1 81 ? 18.311 16.694 -8.548 1.00 56.50 81 VAL A CA 1
ATOM 624 C C . VAL A 1 81 ? 17.661 16.087 -9.793 1.00 56.50 81 VAL A C 1
ATOM 626 O O . VAL A 1 81 ? 17.468 16.812 -10.760 1.00 56.50 81 VAL A O 1
ATOM 629 N N . ASP A 1 82 ? 17.254 14.814 -9.770 1.00 55.31 82 ASP A N 1
ATOM 630 C CA . ASP A 1 82 ? 16.614 14.157 -10.925 1.00 55.31 82 ASP A CA 1
ATOM 631 C C . ASP A 1 82 ? 15.177 14.616 -11.155 1.00 55.31 82 ASP A C 1
ATOM 633 O O . ASP A 1 82 ? 14.606 14.455 -12.234 1.00 55.31 82 ASP A O 1
ATOM 637 N N . ILE A 1 83 ? 14.584 15.218 -10.130 1.00 55.69 83 ILE A N 1
ATOM 638 C CA . ILE A 1 83 ? 13.250 15.787 -10.182 1.00 55.69 83 ILE A CA 1
ATOM 639 C C . ILE A 1 83 ? 13.425 17.271 -10.490 1.00 55.69 83 ILE A C 1
ATOM 641 O O . ILE A 1 83 ? 13.236 18.135 -9.635 1.00 55.69 83 ILE A O 1
ATOM 645 N N . HIS A 1 84 ? 13.800 17.583 -11.732 1.00 48.66 84 HIS A N 1
ATOM 646 C CA . HIS A 1 84 ? 13.763 18.949 -12.260 1.00 48.66 84 HIS A CA 1
ATOM 647 C C . HIS A 1 84 ? 12.313 19.418 -12.469 1.00 48.66 84 HIS A C 1
ATOM 649 O O . HIS A 1 84 ? 11.910 19.811 -13.559 1.00 48.66 84 HIS A O 1
ATOM 655 N N . LEU A 1 85 ? 11.511 19.398 -11.408 1.00 44.34 85 LEU A N 1
ATOM 656 C CA . LEU A 1 85 ? 10.303 20.198 -11.321 1.00 44.34 85 LEU A CA 1
ATOM 657 C C . LEU A 1 85 ? 10.711 21.496 -10.647 1.00 44.34 85 LEU A C 1
ATOM 659 O O . LEU A 1 85 ? 10.863 21.576 -9.431 1.00 44.34 85 LEU A O 1
ATOM 663 N N . GLN A 1 86 ? 11.000 22.482 -11.490 1.00 35.25 86 GLN A N 1
ATOM 664 C CA . GLN A 1 86 ? 11.385 23.829 -11.100 1.00 35.25 86 GLN A CA 1
ATOM 665 C C . GLN A 1 86 ? 10.503 24.339 -9.947 1.00 35.25 86 GLN A C 1
ATOM 667 O O . GLN A 1 86 ? 9.311 24.557 -10.125 1.00 35.25 86 GLN A O 1
ATOM 672 N N . GLY A 1 87 ? 11.103 24.515 -8.768 1.00 36.94 87 GLY A N 1
ATOM 673 C CA . GLY A 1 87 ? 10.818 25.571 -7.787 1.00 36.94 87 GLY A CA 1
ATOM 674 C C . GLY A 1 87 ? 9.419 25.754 -7.176 1.00 36.94 87 GLY A C 1
ATOM 675 O O . GLY A 1 87 ? 9.309 26.595 -6.291 1.00 36.94 87 GLY A O 1
ATOM 676 N N . PHE A 1 88 ? 8.370 25.030 -7.577 1.00 33.53 88 PHE A N 1
ATOM 677 C CA . PHE A 1 88 ? 6.984 25.396 -7.220 1.00 33.53 88 PHE A CA 1
ATOM 678 C C . PHE A 1 88 ? 6.155 24.309 -6.531 1.00 33.53 88 PHE A C 1
ATOM 680 O O . PHE A 1 88 ? 4.974 24.512 -6.257 1.00 33.53 88 PHE A O 1
ATOM 687 N N . LEU A 1 89 ? 6.745 23.161 -6.218 1.00 39.28 89 LEU A N 1
ATOM 688 C CA . LEU A 1 89 ? 5.992 22.001 -5.762 1.00 39.28 89 LEU A CA 1
ATOM 689 C C . LEU A 1 89 ? 6.200 21.753 -4.261 1.00 39.28 89 LEU A C 1
ATOM 691 O O . LEU A 1 89 ? 7.318 21.509 -3.814 1.00 39.28 89 LEU A O 1
ATOM 695 N N . LYS A 1 90 ? 5.105 21.816 -3.485 1.00 55.97 90 LYS A N 1
ATOM 696 C CA . LYS A 1 90 ? 5.042 21.330 -2.091 1.00 55.97 90 LYS A CA 1
ATOM 697 C C . LYS A 1 90 ? 5.460 19.846 -2.051 1.00 55.97 90 LYS A C 1
ATOM 699 O O . LYS A 1 90 ? 5.355 19.165 -3.069 1.00 55.97 90 LYS A O 1
ATOM 704 N N . ASP A 1 91 ? 5.898 19.324 -0.901 1.00 60.78 91 ASP A N 1
ATOM 705 C CA . ASP A 1 91 ? 6.413 17.941 -0.764 1.00 60.78 91 ASP A CA 1
ATOM 706 C C . ASP A 1 91 ? 5.510 16.859 -1.399 1.00 60.78 91 ASP A C 1
ATOM 708 O O . ASP A 1 91 ? 6.003 15.885 -1.969 1.00 60.78 91 ASP A O 1
ATOM 712 N N . GLU A 1 92 ? 4.190 17.044 -1.367 1.00 63.84 92 GLU A N 1
ATOM 713 C CA . GLU A 1 92 ? 3.214 16.138 -1.991 1.00 63.84 92 GLU A CA 1
ATOM 714 C C . GLU A 1 92 ? 3.318 16.095 -3.520 1.00 63.84 92 GLU A C 1
ATOM 716 O O . GLU A 1 92 ? 3.264 15.030 -4.133 1.00 63.84 92 GLU A O 1
ATOM 721 N N . SER A 1 93 ? 3.560 17.237 -4.152 1.00 69.31 93 SER A N 1
ATOM 722 C CA . SER A 1 93 ? 3.688 17.339 -5.601 1.00 69.31 93 SER A CA 1
ATOM 723 C C . SER A 1 93 ? 4.982 16.697 -6.121 1.00 69.31 93 SER A C 1
ATOM 725 O O . SER A 1 93 ? 5.007 16.168 -7.233 1.00 69.31 93 SER A O 1
ATOM 727 N N . ARG A 1 94 ? 6.049 16.659 -5.307 1.00 73.88 94 ARG A N 1
ATOM 728 C CA . ARG A 1 94 ? 7.260 15.878 -5.615 1.00 73.88 94 ARG A CA 1
ATOM 729 C C . ARG A 1 94 ? 6.965 14.378 -5.616 1.00 73.88 94 ARG A C 1
ATOM 731 O O . ARG A 1 94 ? 7.403 13.675 -6.523 1.00 73.88 94 ARG A O 1
ATOM 738 N N . LYS A 1 95 ? 6.239 13.882 -4.610 1.00 77.88 95 LYS A N 1
ATOM 739 C CA . LYS A 1 95 ? 5.861 12.462 -4.524 1.00 77.88 95 LYS A CA 1
ATOM 740 C C . LYS A 1 95 ? 5.001 12.046 -5.710 1.00 77.88 95 LYS A C 1
ATOM 742 O O . LYS A 1 95 ? 5.279 11.014 -6.311 1.00 77.88 95 LYS A O 1
ATOM 747 N N . LEU A 1 96 ? 4.035 12.879 -6.096 1.00 81.44 96 LEU A N 1
ATOM 748 C CA . LEU A 1 96 ? 3.205 12.634 -7.274 1.00 81.44 96 LEU A CA 1
ATOM 749 C C . LEU A 1 96 ? 4.050 12.487 -8.545 1.00 81.44 96 LEU A C 1
ATOM 751 O O . LEU A 1 96 ? 3.873 11.537 -9.299 1.00 81.44 96 LEU A O 1
ATOM 755 N N . ALA A 1 97 ? 5.027 13.371 -8.753 1.00 80.12 97 ALA A N 1
ATOM 756 C CA . ALA A 1 97 ? 5.925 13.275 -9.898 1.00 80.12 97 ALA A CA 1
ATOM 757 C C . ALA A 1 97 ? 6.747 11.980 -9.920 1.00 80.12 97 ALA A C 1
ATOM 759 O O . ALA A 1 97 ? 6.948 11.394 -10.983 1.00 80.12 97 ALA A O 1
ATOM 760 N N . LEU A 1 98 ? 7.208 11.524 -8.753 1.00 83.94 98 LEU A N 1
ATOM 761 C CA . LEU A 1 98 ? 7.923 10.255 -8.627 1.00 83.94 98 LEU A CA 1
ATOM 762 C C . LEU A 1 98 ? 7.039 9.058 -8.950 1.00 83.94 98 LEU A C 1
ATOM 764 O O . LEU A 1 98 ? 7.490 8.150 -9.648 1.00 83.94 98 LEU A O 1
ATOM 768 N N . ILE A 1 99 ? 5.795 9.072 -8.475 1.00 86.50 99 ILE A N 1
ATOM 769 C CA . ILE A 1 99 ? 4.801 8.045 -8.786 1.00 86.50 99 ILE A CA 1
ATOM 770 C C . ILE A 1 99 ? 4.585 7.997 -10.297 1.00 86.50 99 ILE A C 1
ATOM 772 O O . ILE A 1 99 ? 4.858 6.973 -10.915 1.00 86.50 99 ILE A O 1
ATOM 776 N N . VAL A 1 100 ? 4.208 9.125 -10.903 1.00 86.19 100 VAL A N 1
ATOM 777 C CA . VAL A 1 100 ? 3.943 9.235 -12.344 1.00 86.19 100 VAL A CA 1
ATOM 778 C C . VAL A 1 100 ? 5.148 8.775 -13.167 1.00 86.19 100 VAL A C 1
ATOM 780 O O . VAL A 1 100 ? 5.011 7.943 -14.060 1.00 86.19 100 VAL A O 1
ATOM 783 N N . MET A 1 101 ? 6.352 9.253 -12.839 1.00 86.88 101 MET A N 1
ATOM 784 C CA . MET A 1 101 ? 7.573 8.828 -13.522 1.00 86.88 101 MET A CA 1
ATOM 785 C C . MET A 1 101 ? 7.791 7.317 -13.411 1.00 86.88 101 MET A C 1
ATOM 787 O O . MET A 1 101 ? 8.142 6.690 -14.404 1.00 86.88 101 MET A O 1
ATOM 791 N N . SER A 1 102 ? 7.585 6.734 -12.231 1.00 86.56 102 SER A N 1
ATOM 792 C CA . SER A 1 102 ? 7.781 5.298 -12.022 1.00 86.56 102 SER A CA 1
ATOM 793 C C . SER A 1 102 ? 6.796 4.477 -12.853 1.00 86.56 102 SER A C 1
ATOM 795 O O . SER A 1 102 ? 7.215 3.546 -13.531 1.00 86.56 102 SER A O 1
ATOM 797 N N . LEU A 1 103 ? 5.518 4.864 -12.881 1.00 88.62 103 LEU A N 1
ATOM 798 C CA . LEU A 1 103 ? 4.492 4.179 -13.674 1.00 88.62 103 LEU A CA 1
ATOM 799 C C . LEU A 1 103 ? 4.854 4.151 -15.166 1.00 88.62 103 LEU A C 1
ATOM 801 O O . LEU A 1 103 ? 4.842 3.090 -15.781 1.00 88.62 103 LEU A O 1
ATOM 805 N N . PHE A 1 104 ? 5.260 5.289 -15.734 1.00 87.06 104 PHE A N 1
ATOM 806 C CA . PHE A 1 104 ? 5.607 5.370 -17.156 1.00 87.06 104 PHE A CA 1
ATOM 807 C C . PHE A 1 104 ? 6.950 4.731 -17.517 1.00 87.06 104 PHE A C 1
ATOM 809 O O . PHE A 1 104 ? 7.129 4.302 -18.652 1.00 87.06 104 PHE A O 1
ATOM 816 N N . GLN A 1 105 ? 7.924 4.724 -16.605 1.00 88.19 105 GLN A N 1
ATOM 817 C CA . GLN A 1 105 ? 9.242 4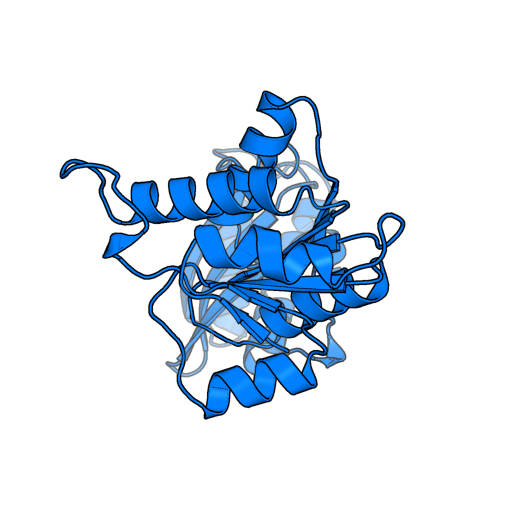.148 -16.888 1.00 88.19 105 GLN A CA 1
ATOM 818 C C . GLN A 1 105 ? 9.246 2.630 -16.737 1.00 88.19 105 GLN A C 1
ATOM 820 O O . GLN A 1 105 ? 9.852 1.950 -17.557 1.00 88.19 105 GLN A O 1
ATOM 825 N N . PHE A 1 106 ? 8.593 2.111 -15.697 1.00 90.00 106 PHE A N 1
ATOM 826 C CA . PHE A 1 106 ? 8.587 0.681 -15.409 1.00 90.00 106 PHE A CA 1
ATOM 827 C C . PHE A 1 106 ? 7.444 -0.064 -16.098 1.00 90.00 106 PHE A C 1
ATOM 829 O O . PHE A 1 106 ? 7.555 -1.274 -16.224 1.00 90.00 106 PHE A O 1
ATOM 836 N N . MET A 1 107 ? 6.382 0.631 -16.534 1.00 91.44 107 MET A N 1
ATOM 837 C CA . MET A 1 107 ? 5.188 0.032 -17.153 1.00 91.44 107 MET A CA 1
ATOM 838 C C . MET A 1 107 ? 4.722 -1.226 -16.394 1.00 91.44 107 MET A C 1
ATOM 840 O O . MET A 1 107 ? 4.758 -2.328 -16.939 1.00 91.44 107 MET A O 1
ATOM 844 N N . PRO A 1 108 ? 4.376 -1.088 -15.100 1.00 94.31 108 PRO A N 1
ATOM 845 C CA . PRO A 1 108 ? 4.098 -2.239 -14.253 1.00 94.31 108 PRO A CA 1
ATOM 846 C C . PRO A 1 108 ? 2.846 -2.985 -14.714 1.00 94.31 108 PRO A C 1
ATOM 848 O O . PRO A 1 108 ? 1.856 -2.364 -15.089 1.00 94.31 108 PRO A O 1
ATOM 851 N N . LEU A 1 109 ? 2.851 -4.309 -14.563 1.00 94.44 109 LEU A N 1
ATOM 852 C CA . LEU A 1 109 ? 1.630 -5.110 -14.644 1.00 94.44 109 LEU A CA 1
ATOM 853 C C . LEU A 1 109 ? 0.730 -4.811 -13.438 1.00 94.44 109 LEU A C 1
ATOM 855 O O . LEU A 1 109 ? -0.469 -4.585 -13.585 1.00 94.44 109 LEU A O 1
ATOM 859 N N . THR A 1 110 ? 1.323 -4.771 -12.240 1.00 95.50 110 THR A N 1
ATOM 860 C CA . THR A 1 110 ? 0.608 -4.466 -10.999 1.00 95.50 110 THR A CA 1
ATOM 861 C C . THR A 1 110 ? 1.354 -3.464 -10.130 1.00 95.50 110 THR A C 1
ATOM 863 O O . THR A 1 110 ? 2.585 -3.463 -10.037 1.00 95.50 110 THR A O 1
ATOM 866 N N . VAL A 1 111 ? 0.587 -2.624 -9.443 1.00 96.38 111 VAL A N 1
ATOM 867 C CA . VAL A 1 111 ? 1.054 -1.763 -8.364 1.00 96.38 111 VAL A CA 1
ATOM 868 C C . VAL A 1 111 ? 0.417 -2.259 -7.077 1.00 96.38 111 VAL A C 1
ATOM 870 O O . VAL A 1 111 ? -0.801 -2.212 -6.932 1.00 96.38 111 VAL A O 1
ATOM 873 N N . THR A 1 112 ? 1.223 -2.728 -6.128 1.00 94.94 112 THR A N 1
ATOM 874 C CA . THR A 1 112 ? 0.722 -3.150 -4.817 1.00 94.94 112 THR A CA 1
ATOM 875 C C . THR A 1 112 ? 0.991 -2.093 -3.754 1.00 94.94 112 THR A C 1
ATOM 877 O O . THR A 1 112 ? 2.082 -1.525 -3.678 1.00 94.94 112 THR A O 1
ATOM 880 N N . VAL A 1 113 ? -0.005 -1.842 -2.906 1.00 91.38 113 VAL A N 1
ATOM 881 C CA . VAL A 1 113 ? 0.070 -0.885 -1.798 1.00 91.38 113 VAL A CA 1
ATOM 882 C C . VAL A 1 113 ? -0.538 -1.499 -0.544 1.00 91.38 113 VAL A C 1
ATOM 884 O O . VAL A 1 113 ? -1.489 -2.273 -0.615 1.00 91.38 113 VAL A O 1
ATOM 887 N N . ALA A 1 114 ? 0.026 -1.176 0.616 1.00 89.00 114 ALA A N 1
ATOM 888 C CA . ALA A 1 114 ? -0.539 -1.583 1.894 1.00 89.00 114 ALA A CA 1
ATOM 889 C C . ALA A 1 114 ? -1.840 -0.819 2.193 1.00 89.00 114 ALA A C 1
ATOM 891 O O . ALA A 1 114 ? -1.946 0.371 1.899 1.00 89.00 114 ALA A O 1
ATOM 892 N N . GLU A 1 115 ? -2.807 -1.491 2.819 1.00 84.12 115 GLU A N 1
ATOM 893 C CA . GLU A 1 115 ? -4.117 -0.912 3.164 1.00 84.12 115 GLU A CA 1
ATOM 894 C C . GLU A 1 115 ? -4.025 0.390 3.967 1.00 84.12 115 GLU A C 1
ATOM 896 O O . GLU A 1 115 ? -4.834 1.287 3.770 1.00 84.12 115 GLU A O 1
ATOM 901 N N . ASN A 1 116 ? -2.991 0.528 4.802 1.00 82.06 116 ASN A N 1
ATOM 902 C CA . ASN A 1 116 ? -2.773 1.673 5.682 1.00 82.06 116 ASN A CA 1
ATOM 903 C C . ASN A 1 116 ? -2.266 2.944 4.967 1.00 82.06 116 ASN A C 1
ATOM 905 O O . ASN A 1 116 ? -1.987 3.948 5.618 1.00 82.06 116 ASN A O 1
ATOM 909 N N . ALA A 1 117 ? -2.127 2.923 3.639 1.00 82.12 117 ALA A N 1
ATOM 910 C CA . ALA A 1 117 ? -1.651 4.047 2.838 1.00 82.12 117 ALA A CA 1
ATOM 911 C C . ALA A 1 117 ? -2.764 4.665 1.967 1.00 82.12 117 ALA A C 1
ATOM 913 O O . ALA A 1 117 ? -2.538 4.943 0.789 1.00 82.12 117 ALA A O 1
ATOM 914 N N . LEU A 1 118 ? -3.952 4.916 2.535 1.00 79.00 118 LEU A N 1
ATOM 915 C CA . LEU A 1 118 ? -5.122 5.447 1.809 1.00 79.00 118 LEU A CA 1
ATOM 916 C C . LEU A 1 118 ? -4.836 6.645 0.887 1.00 79.00 118 LEU A C 1
ATOM 918 O O . LEU A 1 118 ? -5.239 6.573 -0.274 1.00 79.00 118 LEU A O 1
ATOM 922 N N . PRO A 1 119 ? -4.098 7.700 1.303 1.00 80.31 119 PRO A N 1
ATOM 923 C CA . PRO A 1 119 ? -3.816 8.819 0.401 1.00 80.31 119 PRO A CA 1
ATOM 924 C C . PRO A 1 119 ? -3.074 8.390 -0.871 1.00 80.31 119 PRO A C 1
ATOM 926 O O . PRO A 1 119 ? -3.291 8.934 -1.949 1.00 80.31 119 PRO A O 1
ATOM 929 N N . LEU A 1 120 ? -2.196 7.391 -0.761 1.00 85.12 120 LEU A N 1
ATOM 930 C CA . LEU A 1 120 ? -1.472 6.847 -1.902 1.00 85.12 120 LEU A CA 1
ATOM 931 C C . LEU A 1 120 ? -2.370 5.963 -2.774 1.00 85.12 120 LEU A C 1
ATOM 933 O O . LEU A 1 120 ? -2.265 6.030 -3.995 1.00 85.12 120 LEU A O 1
ATOM 937 N N . ILE A 1 121 ? -3.251 5.167 -2.162 1.00 86.69 121 ILE A N 1
ATOM 938 C CA . ILE A 1 121 ? -4.237 4.346 -2.878 1.00 86.69 121 ILE A CA 1
ATOM 939 C C . ILE A 1 121 ? -5.135 5.243 -3.735 1.00 86.69 121 ILE A C 1
ATOM 941 O O . ILE A 1 121 ? -5.277 4.986 -4.928 1.00 86.69 121 ILE A O 1
ATOM 945 N N . GLN A 1 122 ? -5.649 6.337 -3.167 1.00 83.06 122 GLN A N 1
ATOM 946 C CA . GLN A 1 122 ? -6.480 7.303 -3.886 1.00 83.06 122 GLN A CA 1
ATOM 947 C C . GLN A 1 122 ? -5.736 7.926 -5.078 1.00 83.06 122 GLN A C 1
ATOM 949 O O . GLN A 1 122 ? -6.255 7.949 -6.191 1.00 83.06 122 GLN A O 1
ATOM 954 N N . ILE A 1 123 ? -4.488 8.372 -4.876 1.00 86.75 123 ILE A N 1
ATOM 955 C CA . ILE A 1 123 ? -3.655 8.918 -5.960 1.00 86.75 123 ILE A CA 1
ATOM 956 C C . ILE A 1 123 ? -3.469 7.889 -7.080 1.00 86.75 123 ILE A C 1
ATOM 958 O O . ILE A 1 123 ? -3.621 8.222 -8.252 1.00 86.75 123 ILE A O 1
ATOM 962 N N . LEU A 1 124 ? -3.124 6.647 -6.740 1.00 89.12 124 LEU A N 1
ATOM 963 C CA . LEU A 1 124 ? -2.863 5.603 -7.732 1.00 89.12 124 LEU A CA 1
ATOM 964 C C . LEU A 1 124 ? -4.124 5.168 -8.470 1.00 89.12 124 LEU A C 1
ATOM 966 O O . LEU A 1 124 ? -4.034 4.879 -9.660 1.00 89.12 124 LEU A O 1
ATOM 970 N N . LYS A 1 125 ? -5.275 5.145 -7.794 1.00 87.50 125 LYS A N 1
ATOM 971 C CA . LYS A 1 125 ? -6.561 4.862 -8.428 1.00 87.50 125 LYS A CA 1
ATOM 972 C C . LYS A 1 125 ? -6.910 5.931 -9.451 1.00 87.50 125 LYS A C 1
ATOM 974 O O . LYS A 1 125 ? -7.074 5.596 -10.615 1.00 87.50 125 LYS A O 1
ATOM 979 N N . ASN A 1 126 ? -6.882 7.201 -9.048 1.00 86.12 126 ASN A N 1
ATOM 980 C CA . ASN A 1 126 ? -7.163 8.319 -9.949 1.00 86.12 126 ASN A CA 1
ATOM 981 C C . ASN A 1 126 ? -6.228 8.307 -11.166 1.00 86.12 126 ASN A C 1
ATOM 983 O O . ASN A 1 126 ? -6.678 8.451 -12.294 1.00 86.12 126 ASN A O 1
ATOM 987 N N . LEU A 1 127 ? -4.929 8.058 -10.955 1.00 88.81 127 LEU A N 1
ATOM 988 C CA . LEU A 1 127 ? -3.974 7.926 -12.058 1.00 88.81 127 LEU A CA 1
ATOM 989 C C . LEU A 1 127 ? -4.278 6.717 -12.953 1.00 88.81 127 LEU A C 1
ATOM 991 O O . LEU A 1 127 ? -4.132 6.816 -14.166 1.00 88.81 127 LEU A O 1
ATOM 995 N N . SER A 1 128 ? -4.665 5.574 -12.382 1.00 88.44 128 SER A N 1
ATOM 996 C CA . SER A 1 128 ? -5.048 4.400 -13.169 1.00 88.44 128 SER A CA 1
ATOM 997 C C . SER A 1 128 ? -6.251 4.722 -14.057 1.00 88.44 128 SER A C 1
ATOM 999 O O . SER A 1 128 ? -6.189 4.501 -15.265 1.00 88.44 128 SER A O 1
ATOM 1001 N N . ASP A 1 129 ? -7.288 5.332 -13.489 1.00 87.69 129 ASP A N 1
ATOM 1002 C CA . ASP A 1 129 ? -8.520 5.699 -14.190 1.00 87.69 129 ASP A CA 1
ATOM 1003 C C . ASP A 1 129 ? -8.252 6.741 -15.293 1.00 87.69 129 ASP A C 1
ATOM 1005 O O . ASP A 1 129 ? -8.653 6.548 -16.443 1.00 87.69 129 ASP A O 1
ATOM 1009 N N . ASP A 1 130 ? -7.483 7.793 -14.985 1.00 87.94 130 ASP A N 1
ATOM 1010 C CA . ASP A 1 130 ? -7.122 8.867 -15.923 1.00 87.94 130 ASP A CA 1
ATOM 1011 C C . ASP A 1 130 ? -6.315 8.363 -17.133 1.00 87.94 130 ASP A C 1
ATOM 1013 O O . ASP A 1 130 ? -6.402 8.926 -18.228 1.00 87.94 130 ASP A O 1
ATOM 1017 N N . PHE A 1 131 ? -5.524 7.299 -16.954 1.00 87.19 131 PHE A N 1
ATOM 1018 C CA . PHE A 1 131 ? -4.686 6.712 -18.004 1.00 87.19 131 PHE A CA 1
ATOM 1019 C C . PHE A 1 131 ? -5.263 5.426 -18.619 1.00 87.19 131 PHE A C 1
ATOM 1021 O O . PHE A 1 131 ? -4.566 4.762 -19.389 1.00 87.19 131 PHE A O 1
ATOM 1028 N N . GLY A 1 132 ? -6.526 5.084 -18.338 1.00 88.81 132 GLY A N 1
ATOM 1029 C CA . GLY A 1 132 ? -7.212 3.946 -18.960 1.00 88.81 132 GLY A CA 1
ATOM 1030 C C . GLY A 1 132 ? -6.772 2.578 -18.430 1.00 88.81 132 GLY A C 1
ATOM 1031 O O . GLY A 1 132 ? -6.652 1.630 -19.202 1.00 88.81 132 GLY A O 1
ATOM 1032 N N . HIS A 1 133 ? -6.530 2.489 -17.126 1.00 88.88 133 HIS A N 1
ATOM 1033 C CA . HIS A 1 133 ? -6.102 1.302 -16.382 1.00 88.88 133 HIS A CA 1
ATOM 1034 C C . HIS A 1 133 ? -4.821 0.636 -16.916 1.00 88.88 133 HIS A C 1
ATOM 1036 O O . HIS A 1 133 ? -4.825 -0.550 -17.253 1.00 88.88 133 HIS A O 1
ATOM 1042 N N . PRO A 1 134 ? -3.690 1.367 -16.975 1.00 90.12 134 PRO A N 1
ATOM 1043 C CA . PRO A 1 134 ? -2.433 0.832 -17.497 1.00 90.12 134 PRO A CA 1
ATOM 1044 C C . PRO A 1 134 ? -1.776 -0.217 -16.583 1.00 90.12 134 PRO A C 1
ATOM 1046 O O . PRO A 1 134 ? -0.818 -0.859 -17.003 1.00 90.12 134 PRO A O 1
ATOM 1049 N N . PHE A 1 135 ? -2.255 -0.372 -15.346 1.00 93.38 135 PHE A N 1
ATOM 1050 C CA . PHE A 1 135 ? -1.790 -1.357 -14.370 1.00 93.38 135 PHE A CA 1
ATOM 1051 C C . PHE A 1 135 ? -2.933 -1.773 -13.438 1.00 93.38 135 PHE A C 1
ATOM 1053 O O . PHE A 1 135 ? -3.874 -1.010 -13.204 1.00 93.38 135 PHE A O 1
ATOM 1060 N N . GLU A 1 136 ? -2.810 -2.952 -12.831 1.00 93.75 136 GLU A N 1
ATOM 1061 C CA . GLU A 1 136 ? -3.711 -3.407 -11.771 1.00 93.75 136 GLU A CA 1
ATOM 1062 C C . GLU A 1 136 ? -3.275 -2.850 -10.408 1.00 93.75 136 GLU A C 1
ATOM 1064 O O . GLU A 1 136 ? -2.164 -3.123 -9.944 1.00 93.75 136 GLU A O 1
ATOM 1069 N N . LEU A 1 137 ? -4.143 -2.088 -9.735 1.00 92.88 137 LEU A N 1
ATOM 1070 C CA . LEU A 1 137 ? -3.902 -1.624 -8.366 1.00 92.88 137 LEU A CA 1
ATOM 1071 C C . LEU A 1 137 ? -4.352 -2.689 -7.358 1.00 92.88 137 LEU A C 1
ATOM 1073 O O . LEU A 1 137 ? -5.544 -2.916 -7.176 1.00 92.88 137 LEU A O 1
ATOM 1077 N N . THR A 1 138 ? -3.399 -3.296 -6.653 1.00 91.75 138 THR A N 1
ATOM 1078 C CA . THR A 1 138 ? -3.670 -4.273 -5.590 1.00 91.75 138 THR A CA 1
ATOM 1079 C C . THR A 1 138 ? -3.499 -3.627 -4.217 1.00 91.75 138 THR A C 1
ATOM 1081 O O . THR A 1 138 ? -2.386 -3.287 -3.811 1.00 91.75 138 THR A O 1
ATOM 1084 N N . VAL A 1 139 ? -4.584 -3.505 -3.452 1.00 89.19 139 VAL A N 1
ATOM 1085 C CA . VAL A 1 139 ? -4.513 -3.111 -2.036 1.00 89.19 139 VAL A CA 1
ATOM 1086 C C . VAL A 1 139 ? -4.353 -4.361 -1.181 1.00 89.19 139 VAL A C 1
ATOM 1088 O O . VAL A 1 139 ? -5.165 -5.284 -1.254 1.00 89.19 139 VAL A O 1
ATOM 1091 N N . LYS A 1 140 ? -3.292 -4.417 -0.374 1.00 89.62 140 LYS A N 1
ATOM 1092 C CA . LYS A 1 140 ? -2.961 -5.595 0.424 1.00 89.62 140 LYS A CA 1
ATOM 1093 C C . LYS A 1 140 ? -3.175 -5.356 1.911 1.00 89.62 140 LYS A C 1
ATOM 1095 O O . LYS A 1 140 ? -2.516 -4.512 2.520 1.00 89.62 140 LYS A O 1
ATOM 1100 N N . GLN A 1 141 ? -4.046 -6.180 2.486 1.00 85.62 141 GLN A N 1
ATOM 1101 C CA . GLN A 1 141 ? -4.275 -6.216 3.923 1.00 85.62 141 GLN A CA 1
ATOM 1102 C C . GLN A 1 141 ? -3.175 -6.980 4.652 1.00 85.62 141 GLN A C 1
ATOM 1104 O O . GLN A 1 141 ? -2.641 -7.972 4.137 1.00 85.62 141 GLN A O 1
ATOM 1109 N N . THR A 1 142 ? -2.861 -6.556 5.874 1.00 87.75 142 THR A N 1
ATOM 1110 C CA . THR A 1 142 ? -1.913 -7.274 6.730 1.00 87.75 142 THR A CA 1
ATOM 1111 C C . THR A 1 142 ? -2.597 -8.496 7.352 1.00 87.75 142 THR A C 1
ATOM 1113 O O . THR A 1 142 ? -3.548 -8.335 8.119 1.00 87.75 142 THR A O 1
ATOM 1116 N N . PRO A 1 143 ? -2.122 -9.732 7.089 1.00 86.62 143 PRO A N 1
ATOM 1117 C CA . PRO A 1 143 ? -2.708 -10.935 7.668 1.00 86.62 143 PRO A CA 1
ATOM 1118 C C . PRO A 1 143 ? -2.697 -10.908 9.197 1.00 86.62 143 PRO A C 1
ATOM 1120 O O . PRO A 1 143 ? -1.678 -10.576 9.805 1.00 86.62 143 PRO A O 1
ATOM 1123 N N . HIS A 1 144 ? -3.782 -11.373 9.823 1.00 84.44 144 HIS A N 1
ATOM 1124 C CA . HIS A 1 144 ? -3.960 -11.315 11.280 1.00 84.44 144 HIS A CA 1
ATOM 1125 C C . HIS A 1 144 ? -2.784 -11.907 12.083 1.00 84.44 144 HIS A C 1
ATOM 1127 O O . HIS A 1 144 ? -2.394 -11.390 13.131 1.00 84.44 144 HIS A O 1
ATOM 1133 N N . HIS A 1 145 ? -2.177 -12.992 11.594 1.00 86.81 145 HIS A N 1
ATOM 1134 C CA . HIS A 1 145 ? -1.055 -13.649 12.270 1.00 86.81 145 HIS A CA 1
ATOM 1135 C C . HIS A 1 145 ? 0.244 -12.822 12.265 1.00 86.81 145 HIS A C 1
ATOM 1137 O O . HIS A 1 145 ? 1.109 -13.076 13.101 1.00 86.81 145 HIS A O 1
ATOM 1143 N N . LEU A 1 146 ? 0.371 -11.834 11.372 1.00 88.62 146 LEU A N 1
ATOM 1144 C CA . LEU A 1 146 ? 1.512 -10.916 11.289 1.00 88.62 146 LEU A CA 1
ATOM 1145 C C . LEU A 1 146 ? 1.303 -9.618 12.077 1.00 88.62 146 LEU A C 1
ATOM 1147 O O . LEU A 1 146 ? 2.251 -8.850 12.246 1.00 88.62 146 LEU A O 1
ATOM 1151 N N . LEU A 1 147 ? 0.091 -9.377 12.577 1.00 85.94 147 LEU A N 1
ATOM 1152 C CA . LEU A 1 147 ? -0.205 -8.207 13.393 1.00 85.94 147 LEU A CA 1
ATOM 1153 C C . LEU A 1 147 ? 0.492 -8.291 14.748 1.00 85.94 147 LEU A C 1
ATOM 1155 O O . LEU A 1 147 ? 0.518 -9.341 15.406 1.00 85.94 147 LEU A O 1
ATOM 1159 N N . ASN A 1 148 ? 1.000 -7.151 15.203 1.00 86.88 148 ASN A N 1
ATOM 1160 C CA . ASN A 1 148 ? 1.529 -7.028 16.551 1.00 86.88 148 ASN A CA 1
ATOM 1161 C C . ASN A 1 148 ? 0.389 -6.991 17.595 1.00 86.88 148 ASN A C 1
ATOM 1163 O O . ASN A 1 148 ? -0.792 -6.868 17.268 1.00 86.88 148 ASN A O 1
ATOM 1167 N N . ALA A 1 149 ? 0.737 -7.110 18.879 1.00 89.31 149 ALA A N 1
ATOM 1168 C CA . ALA A 1 149 ? -0.253 -7.161 19.957 1.00 89.31 149 ALA A CA 1
ATOM 1169 C C . ALA A 1 149 ? -1.121 -5.891 20.057 1.00 89.31 149 ALA A C 1
ATOM 1171 O O . ALA A 1 149 ? -2.296 -5.989 20.401 1.00 89.31 149 ALA A O 1
ATOM 1172 N N . GLN A 1 150 ? -0.567 -4.715 19.744 1.00 90.25 150 GLN A N 1
ATOM 1173 C CA . GLN A 1 150 ? -1.308 -3.452 19.767 1.00 90.25 150 GLN A CA 1
ATOM 1174 C C . GLN A 1 150 ? -2.308 -3.388 18.608 1.00 90.25 150 GLN A C 1
ATOM 1176 O O . GLN A 1 150 ? -3.478 -3.127 18.851 1.00 90.25 150 GLN A O 1
ATOM 1181 N N . GLN A 1 151 ? -1.891 -3.735 17.387 1.00 87.56 151 GLN A N 1
ATOM 1182 C CA . GLN A 1 151 ? -2.766 -3.825 16.212 1.00 87.56 151 GLN A CA 1
ATOM 1183 C C . GLN A 1 151 ? -3.916 -4.814 16.436 1.00 87.56 151 GLN A C 1
ATOM 1185 O O . GLN A 1 151 ? -5.072 -4.489 16.185 1.00 87.56 151 GLN A O 1
ATOM 1190 N N . LYS A 1 152 ? -3.633 -5.995 17.004 1.00 89.50 152 LYS A N 1
ATOM 1191 C CA . LYS A 1 152 ? -4.678 -6.969 17.370 1.00 89.50 152 LYS A CA 1
ATOM 1192 C C . LYS A 1 152 ? -5.682 -6.399 18.372 1.00 89.50 152 LYS A C 1
ATOM 1194 O O . LYS A 1 152 ? -6.871 -6.682 18.267 1.00 89.50 152 LYS A O 1
ATOM 1199 N N . LYS A 1 153 ? -5.210 -5.593 19.329 1.00 91.69 153 LYS A N 1
ATOM 1200 C CA . LYS A 1 153 ? -6.059 -4.926 20.323 1.00 91.69 153 LYS A CA 1
ATOM 1201 C C . LYS A 1 153 ? -6.972 -3.880 19.678 1.00 91.69 153 LYS A C 1
ATOM 1203 O O . LYS A 1 153 ? -8.151 -3.843 20.007 1.00 91.69 153 LYS A O 1
ATOM 1208 N N . VAL A 1 154 ? -6.438 -3.066 18.762 1.00 92.06 154 VAL A N 1
ATOM 1209 C CA . VAL A 1 154 ? -7.227 -2.076 18.011 1.00 92.06 154 VAL A CA 1
ATOM 1210 C C . VAL A 1 154 ? -8.262 -2.786 17.139 1.00 92.06 154 VAL A C 1
ATOM 1212 O O . VAL A 1 154 ? -9.433 -2.434 17.220 1.00 92.06 154 VAL A O 1
ATOM 1215 N N . ARG A 1 155 ? -7.883 -3.847 16.409 1.00 88.81 155 ARG A N 1
ATOM 1216 C CA . ARG A 1 155 ? -8.832 -4.655 15.619 1.00 88.81 155 ARG A CA 1
ATOM 1217 C C . ARG A 1 155 ? -9.987 -5.168 16.467 1.00 88.81 155 ARG A C 1
ATOM 1219 O O . ARG A 1 155 ? -11.133 -4.917 16.122 1.00 88.81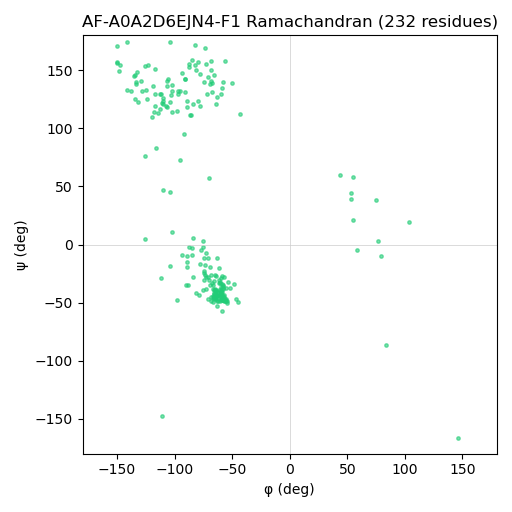 155 ARG A O 1
ATOM 1226 N N . ALA A 1 156 ? -9.700 -5.779 17.617 1.00 89.94 156 ALA A N 1
ATOM 1227 C CA . ALA A 1 156 ? -10.739 -6.251 18.534 1.00 89.94 156 ALA A CA 1
ATOM 1228 C C . ALA A 1 156 ? -11.682 -5.129 19.013 1.00 89.94 156 ALA A C 1
ATOM 1230 O O . ALA A 1 156 ? -12.881 -5.354 19.160 1.00 89.94 156 ALA A O 1
ATOM 1231 N N . ALA A 1 157 ? -11.159 -3.917 19.223 1.00 93.31 157 ALA A N 1
ATOM 1232 C CA . ALA A 1 157 ? -11.960 -2.766 19.629 1.00 93.31 157 ALA A CA 1
ATOM 1233 C C . ALA A 1 157 ? -12.834 -2.200 18.493 1.00 93.31 157 ALA A C 1
ATOM 1235 O O . ALA A 1 157 ? -13.873 -1.602 18.769 1.00 93.31 157 ALA A O 1
ATOM 1236 N N . VAL A 1 158 ? -12.444 -2.383 17.233 1.00 92.44 158 VAL A N 1
ATOM 1237 C CA . VAL A 1 158 ? -13.181 -1.880 16.063 1.00 92.44 158 VAL A CA 1
ATOM 1238 C C . VAL A 1 158 ? -14.309 -2.830 15.640 1.00 92.44 158 VAL A C 1
ATOM 1240 O O . VAL A 1 158 ? -15.326 -2.353 15.138 1.00 92.44 158 VAL A O 1
ATOM 1243 N N . LEU A 1 159 ? -14.183 -4.138 15.912 1.00 90.44 159 LEU A N 1
ATOM 1244 C CA . LEU A 1 159 ? -15.151 -5.173 15.505 1.00 90.44 159 LEU A CA 1
ATOM 1245 C C . LEU A 1 159 ? -16.627 -4.809 15.749 1.00 90.44 159 LEU A C 1
ATOM 1247 O O . LEU A 1 159 ? -17.387 -4.876 14.790 1.00 90.44 159 LEU A O 1
ATOM 1251 N N . PRO A 1 160 ? -17.059 -4.337 16.939 1.00 90.69 160 PRO A N 1
ATOM 1252 C CA . PRO A 1 160 ? -18.482 -4.067 17.172 1.00 90.69 160 PRO A CA 1
ATOM 1253 C C . PRO A 1 160 ? -19.068 -3.006 16.231 1.00 90.69 160 PRO A C 1
ATOM 1255 O O . PRO A 1 160 ? -20.235 -3.072 15.854 1.00 90.69 160 PRO A O 1
ATOM 1258 N N . MET A 1 161 ? -18.255 -2.016 15.851 1.00 92.19 161 MET A N 1
ATOM 1259 C CA . MET A 1 161 ? -18.660 -0.975 14.911 1.00 92.19 161 MET A CA 1
ATOM 1260 C C . MET A 1 161 ? -18.754 -1.531 13.483 1.00 92.19 161 MET A C 1
ATOM 1262 O O . MET A 1 161 ? -19.674 -1.161 12.756 1.00 92.19 161 MET A O 1
ATOM 1266 N N . LEU A 1 162 ? -17.839 -2.426 13.091 1.00 89.75 162 LEU A N 1
ATOM 1267 C CA . LEU A 1 162 ? -17.902 -3.113 11.796 1.00 89.75 162 LEU A CA 1
ATOM 1268 C C . LEU A 1 162 ? -19.102 -4.066 11.721 1.00 89.75 162 LEU A C 1
ATOM 1270 O O . LEU A 1 162 ? -19.768 -4.098 10.695 1.00 89.75 162 LEU A O 1
ATOM 1274 N N . ASP A 1 163 ? -19.438 -4.765 12.810 1.00 89.62 163 ASP A N 1
ATOM 1275 C CA . ASP A 1 163 ? -20.634 -5.617 12.894 1.00 89.62 163 ASP A CA 1
ATOM 1276 C C . ASP A 1 163 ? -21.921 -4.806 12.668 1.00 89.62 163 ASP A C 1
ATOM 1278 O O . ASP A 1 163 ? -22.833 -5.247 11.964 1.00 89.62 163 ASP A O 1
ATOM 1282 N N . LEU A 1 164 ? -22.007 -3.595 13.238 1.00 88.19 164 LEU A N 1
ATOM 1283 C CA . LEU A 1 164 ? -23.139 -2.699 12.990 1.00 88.19 164 LEU A CA 1
ATOM 1284 C C . LEU A 1 164 ? -23.179 -2.270 11.520 1.00 88.19 164 LEU A C 1
ATOM 1286 O O . LEU A 1 164 ? -24.232 -2.340 10.888 1.00 88.19 164 LEU A O 1
ATOM 1290 N N . LEU A 1 165 ? -22.036 -1.870 10.970 1.00 88.44 165 LEU A N 1
ATOM 1291 C CA . LEU A 1 165 ? -21.921 -1.463 9.574 1.00 88.44 165 LEU A CA 1
ATOM 1292 C C . LEU A 1 165 ? -22.226 -2.622 8.599 1.00 88.44 165 LEU A C 1
ATOM 1294 O O . LEU A 1 165 ? -22.740 -2.400 7.506 1.00 88.44 165 LEU A O 1
ATOM 1298 N N . GLN A 1 166 ? -22.008 -3.877 9.005 1.00 86.81 166 GLN A N 1
ATOM 1299 C CA . GLN A 1 166 ? -22.408 -5.058 8.236 1.00 86.81 166 GLN A CA 1
ATOM 1300 C C . GLN A 1 166 ? -23.915 -5.136 8.006 1.00 86.81 166 GLN A C 1
ATOM 1302 O O . GLN A 1 166 ? -24.367 -5.682 6.998 1.00 86.81 166 GLN A O 1
ATOM 1307 N N . SER A 1 167 ? -24.697 -4.639 8.964 1.00 85.00 167 SER A N 1
ATOM 1308 C CA . SER A 1 167 ? -26.155 -4.746 8.939 1.00 85.00 167 SER A CA 1
ATOM 1309 C C . SER A 1 167 ? -26.818 -3.798 7.934 1.00 85.00 167 SER A C 1
ATOM 1311 O O . SER A 1 167 ? -27.997 -3.973 7.621 1.00 85.00 167 SER A O 1
ATOM 1313 N N . GLY A 1 168 ? -26.063 -2.839 7.391 1.00 87.19 168 GLY A N 1
ATOM 1314 C CA . GLY A 1 168 ? -26.518 -1.891 6.387 1.00 87.19 168 GLY A CA 1
ATOM 1315 C C . GLY A 1 168 ? -25.851 -0.528 6.536 1.00 87.19 168 GLY A C 1
ATOM 1316 O O . GLY A 1 168 ? -24.868 -0.362 7.253 1.00 87.19 168 GLY A O 1
ATOM 1317 N N . GLU A 1 169 ? -26.409 0.459 5.842 1.00 87.75 169 GLU A N 1
ATOM 1318 C CA . GLU A 1 169 ? -25.991 1.848 6.002 1.00 87.75 169 GLU A CA 1
ATOM 1319 C C . GLU A 1 169 ? -26.179 2.314 7.451 1.00 87.75 169 GLU A C 1
ATOM 1321 O O . GLU A 1 169 ? -27.227 2.080 8.059 1.00 87.75 169 GLU A O 1
ATOM 1326 N N . ALA A 1 170 ? -25.170 2.994 7.992 1.00 90.06 170 ALA A N 1
ATOM 1327 C CA . ALA A 1 170 ? -25.172 3.460 9.373 1.00 90.06 170 ALA A CA 1
ATOM 1328 C C . ALA A 1 170 ? -24.735 4.925 9.477 1.00 90.06 170 ALA A C 1
ATOM 1330 O O . ALA A 1 170 ? -23.915 5.416 8.694 1.00 90.06 170 ALA A O 1
ATOM 1331 N N . ASP A 1 171 ? -25.287 5.632 10.465 1.00 92.31 171 ASP A N 1
ATOM 1332 C CA . ASP A 1 171 ? -24.909 7.013 10.761 1.00 92.31 171 ASP A CA 1
ATOM 1333 C C . ASP A 1 171 ? -23.513 7.053 11.398 1.00 92.31 171 ASP A C 1
ATOM 1335 O O . ASP A 1 171 ? -23.231 6.362 12.384 1.00 92.31 171 ASP A O 1
ATOM 1339 N N . MET A 1 172 ? -22.630 7.901 10.867 1.00 91.69 172 MET A N 1
ATOM 1340 C CA . MET A 1 172 ? -21.266 8.075 11.375 1.00 91.69 172 MET A CA 1
ATOM 1341 C C . MET A 1 172 ? -21.237 8.424 12.861 1.00 91.69 172 MET A C 1
ATOM 1343 O O . MET A 1 172 ? -20.351 7.978 13.582 1.00 91.69 172 MET A O 1
ATOM 1347 N N . THR A 1 173 ? -22.183 9.222 13.346 1.00 92.00 173 THR A N 1
ATOM 1348 C CA . THR A 1 173 ? -22.245 9.643 14.750 1.00 92.00 173 THR A CA 1
ATOM 1349 C C . THR A 1 173 ? -22.465 8.445 15.665 1.00 92.00 173 THR A C 1
ATOM 1351 O O . THR A 1 173 ? -21.849 8.359 16.732 1.00 92.00 173 THR A O 1
ATOM 1354 N N . GLU A 1 174 ? -23.307 7.502 15.244 1.00 92.88 174 GLU A N 1
ATOM 1355 C CA . GLU A 1 174 ? -23.556 6.255 15.962 1.00 92.88 174 GLU A CA 1
ATOM 1356 C C . GLU A 1 174 ? -22.321 5.348 15.937 1.00 92.88 174 GLU A C 1
ATOM 1358 O O . GLU A 1 174 ? -21.862 4.917 17.000 1.00 92.88 174 GLU A O 1
ATOM 1363 N N . LEU A 1 175 ? -21.722 5.151 14.756 1.00 93.25 175 LEU A N 1
ATOM 1364 C CA . LEU A 1 175 ? -20.501 4.357 14.579 1.00 93.25 175 LEU A CA 1
ATOM 1365 C C . LEU A 1 175 ? -19.353 4.892 15.447 1.00 93.25 175 LEU A C 1
ATOM 1367 O O . LEU A 1 175 ? -18.741 4.148 16.212 1.00 93.25 175 LEU A O 1
ATOM 1371 N N . VAL A 1 176 ? -19.107 6.204 15.413 1.00 93.88 176 VAL A N 1
ATOM 1372 C CA . VAL A 1 176 ? -18.065 6.861 16.215 1.00 93.88 176 VAL A CA 1
ATOM 1373 C C . VAL A 1 176 ? -18.372 6.769 17.711 1.00 93.88 176 VAL A C 1
ATOM 1375 O O . VAL A 1 176 ? -17.457 6.582 18.515 1.00 93.88 176 VAL A O 1
ATOM 1378 N N . SER A 1 177 ? -19.641 6.886 18.119 1.00 94.12 177 SER A N 1
ATOM 1379 C CA . SER A 1 177 ? -20.041 6.718 19.523 1.00 94.12 177 SER A CA 1
ATOM 1380 C C . SER A 1 177 ? -19.768 5.297 20.022 1.00 94.12 177 SER A C 1
ATOM 1382 O O . SER A 1 177 ? -19.234 5.116 21.120 1.00 94.12 177 SER A O 1
ATOM 1384 N N . MET A 1 178 ? -20.089 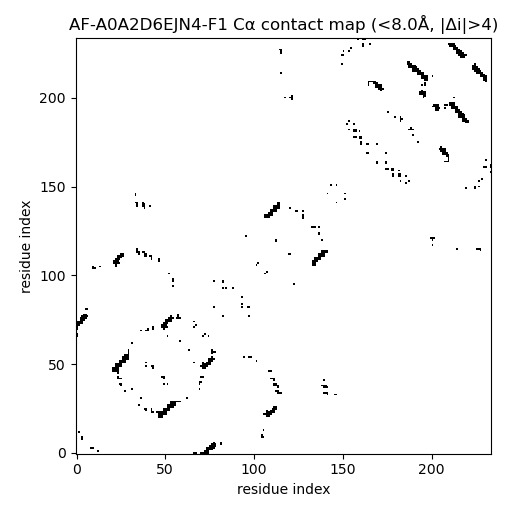4.289 19.209 1.00 94.44 178 MET A N 1
ATOM 1385 C CA . MET A 1 178 ? -19.833 2.884 19.514 1.00 94.44 178 MET A CA 1
ATOM 1386 C C . MET A 1 178 ? -18.335 2.585 19.576 1.00 94.44 178 MET A C 1
ATOM 1388 O O . MET A 1 178 ? -17.871 1.977 20.544 1.00 94.44 178 MET A O 1
ATOM 1392 N N . LEU A 1 179 ? -17.572 3.079 18.598 1.00 95.50 179 LEU A N 1
ATOM 1393 C CA . LEU A 1 179 ? -16.123 2.933 18.551 1.00 95.50 179 LEU A CA 1
ATOM 1394 C C . LEU A 1 179 ? -15.468 3.515 19.803 1.00 95.50 179 LEU A C 1
ATOM 1396 O O . LEU A 1 179 ? -14.670 2.835 20.438 1.00 95.50 179 LEU A O 1
ATOM 1400 N N . LYS A 1 180 ? -15.843 4.734 20.213 1.00 95.75 180 LYS A N 1
ATOM 1401 C CA . LYS A 1 180 ? -15.315 5.370 21.433 1.00 95.75 180 LYS A CA 1
ATOM 1402 C C . LYS A 1 180 ? -15.537 4.511 22.675 1.00 95.75 180 LYS A C 1
ATOM 1404 O O . LYS A 1 180 ? -14.584 4.243 23.398 1.00 95.75 180 LYS A O 1
ATOM 1409 N N . LYS A 1 181 ? -16.761 4.014 22.881 1.00 95.38 181 LYS A N 1
ATOM 1410 C CA . LYS A 1 181 ? -17.081 3.128 24.016 1.00 95.38 181 LYS A CA 1
ATOM 1411 C C . LYS A 1 181 ? -16.246 1.847 23.986 1.00 95.38 181 LYS A C 1
ATOM 1413 O O . LYS A 1 181 ? -15.725 1.424 25.014 1.00 95.38 181 LYS A O 1
ATOM 1418 N N . SER A 1 182 ? -16.099 1.236 22.813 1.00 95.81 182 SER A N 1
ATOM 1419 C CA . SER A 1 182 ? -15.300 0.020 22.654 1.00 95.81 182 SER A CA 1
ATOM 1420 C C . SER A 1 182 ? -13.806 0.268 22.905 1.00 95.81 182 SER A C 1
ATOM 1422 O O . SER A 1 182 ? -13.152 -0.509 23.605 1.00 95.81 182 SER A O 1
ATOM 1424 N N . MET A 1 183 ? -13.269 1.384 22.408 1.00 95.12 183 MET A N 1
ATOM 1425 C CA . MET A 1 183 ? -11.883 1.805 22.634 1.00 95.12 183 MET A CA 1
ATOM 1426 C C . MET A 1 183 ? -11.604 2.055 24.122 1.00 95.12 183 MET A C 1
ATOM 1428 O O . MET A 1 183 ? -10.586 1.590 24.634 1.00 95.12 183 MET A O 1
ATOM 1432 N N . GLU A 1 184 ? -12.532 2.686 24.848 1.00 94.31 184 GLU A N 1
ATOM 1433 C CA . GLU A 1 184 ? -12.440 2.887 26.301 1.00 94.31 184 GLU A CA 1
ATOM 1434 C C . GLU A 1 184 ? -12.367 1.558 27.069 1.00 94.31 184 GLU A C 1
ATOM 1436 O O . GLU A 1 184 ? -11.492 1.390 27.922 1.00 94.31 184 GLU A O 1
ATOM 1441 N N . VAL A 1 185 ? -13.216 0.578 26.726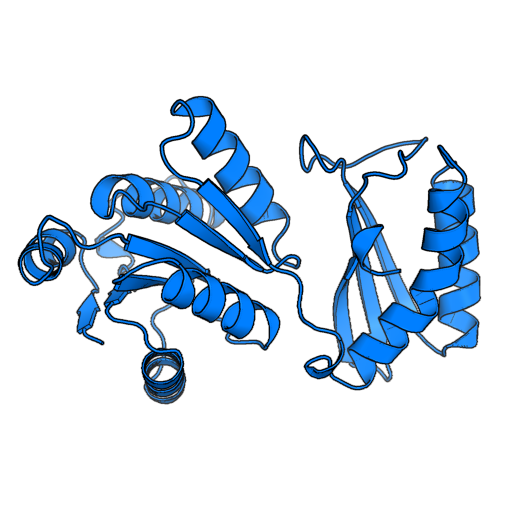 1.00 94.38 185 VAL A N 1
ATOM 1442 C CA . VAL A 1 185 ? -13.180 -0.780 27.311 1.00 94.38 185 VAL A CA 1
ATOM 1443 C C . VAL A 1 185 ? -11.816 -1.438 27.094 1.00 94.38 185 VAL A C 1
ATOM 1445 O O . VAL A 1 185 ? -11.279 -2.091 27.991 1.00 94.38 185 VAL A O 1
ATOM 1448 N N . HIS A 1 186 ? -11.217 -1.218 25.924 1.00 93.38 186 HIS A N 1
ATOM 1449 C CA . HIS A 1 186 ? -9.894 -1.726 25.586 1.00 93.38 186 HIS A CA 1
ATOM 1450 C C . HIS A 1 186 ? -8.748 -0.836 26.087 1.00 93.38 186 HIS A C 1
ATOM 1452 O O . HIS A 1 186 ? -7.593 -1.150 25.805 1.00 93.38 186 HIS A O 1
ATOM 1458 N N . GLN A 1 187 ? -8.994 0.231 26.855 1.00 94.44 187 GLN A N 1
ATOM 1459 C CA . GLN A 1 187 ? -7.958 1.175 27.304 1.00 94.44 187 GLN A CA 1
ATOM 1460 C C . GLN A 1 187 ? -7.131 1.731 26.128 1.00 94.44 187 GLN A C 1
ATOM 1462 O O . GLN A 1 187 ? -5.895 1.743 26.163 1.00 94.44 187 GLN A O 1
ATOM 1467 N N . ILE A 1 188 ? -7.816 2.102 25.050 1.00 96.19 188 ILE A N 1
ATOM 1468 C CA . ILE A 1 188 ? -7.250 2.717 23.852 1.00 96.19 188 ILE A CA 1
ATOM 1469 C C . ILE A 1 188 ? -7.750 4.157 23.804 1.00 96.19 188 ILE A C 1
ATOM 1471 O O . ILE A 1 188 ? -8.947 4.412 23.930 1.00 96.19 188 ILE A O 1
ATOM 1475 N N . GLN A 1 189 ? -6.834 5.104 23.628 1.00 94.62 189 GLN A N 1
ATOM 1476 C CA . GLN A 1 189 ? -7.197 6.499 23.415 1.00 94.62 189 GLN A CA 1
ATOM 1477 C C . GLN A 1 189 ? -7.439 6.708 21.922 1.00 94.62 189 GLN A C 1
ATOM 1479 O O . GLN A 1 189 ? -6.497 6.628 21.141 1.00 94.62 189 GLN A O 1
ATOM 1484 N N . LEU A 1 190 ? -8.686 6.957 21.529 1.00 95.31 190 LEU A N 1
ATOM 1485 C CA . LEU A 1 190 ? -9.028 7.316 20.154 1.00 95.31 190 LEU A CA 1
ATOM 1486 C C . LEU A 1 190 ? -8.732 8.801 19.916 1.00 95.31 190 LEU A C 1
ATOM 1488 O O . LEU A 1 190 ? -9.300 9.646 20.609 1.00 95.31 190 LEU A O 1
ATOM 1492 N N . ASP A 1 191 ? -7.905 9.114 18.921 1.00 94.44 191 ASP A N 1
ATOM 1493 C CA . ASP A 1 191 ? -7.596 10.498 18.550 1.00 94.44 191 ASP A CA 1
ATOM 1494 C C . ASP A 1 191 ? -8.445 10.946 17.363 1.00 94.44 191 ASP A C 1
ATOM 1496 O O . ASP A 1 191 ? -9.074 12.006 17.400 1.00 94.44 191 ASP A O 1
ATOM 1500 N N . HIS A 1 192 ? -8.500 10.117 16.320 1.00 93.50 192 HIS A N 1
ATOM 1501 C CA . HIS A 1 192 ? -9.232 10.416 15.099 1.00 93.50 192 HIS A CA 1
ATOM 1502 C C . HIS A 1 192 ? -9.778 9.143 14.447 1.00 93.50 192 HIS A C 1
ATOM 1504 O O . HIS A 1 192 ? -9.211 8.058 14.564 1.00 93.50 192 HIS A O 1
ATOM 1510 N N . VAL A 1 193 ? -10.912 9.286 13.766 1.00 92.88 193 VAL A N 1
ATOM 1511 C CA . VAL A 1 193 ? -11.500 8.246 12.926 1.00 92.88 193 VAL A CA 1
ATOM 1512 C C . VAL A 1 193 ? -12.075 8.909 11.686 1.00 92.88 193 VAL A C 1
ATOM 1514 O O . VAL A 1 193 ? -12.779 9.916 11.791 1.00 92.88 193 VAL A O 1
ATOM 1517 N N . GLN A 1 194 ? -11.769 8.338 10.528 1.00 92.06 194 GLN A N 1
ATOM 1518 C CA . GLN A 1 194 ? -12.238 8.810 9.236 1.00 92.06 194 GLN A CA 1
ATOM 1519 C C . GLN A 1 194 ? -12.740 7.624 8.420 1.00 92.06 194 GLN A C 1
ATOM 1521 O O . GLN A 1 194 ? -12.127 6.558 8.404 1.00 92.06 194 GLN A O 1
ATOM 1526 N N . PHE A 1 195 ? -13.860 7.829 7.740 1.00 91.50 195 PHE A N 1
ATOM 1527 C CA . PHE A 1 195 ? -14.482 6.837 6.874 1.00 91.50 195 PHE A CA 1
ATOM 1528 C C . PHE A 1 195 ? -14.228 7.233 5.425 1.00 91.50 195 PHE A C 1
ATOM 1530 O O . PHE A 1 195 ? -14.253 8.430 5.117 1.00 91.50 195 PHE A O 1
ATOM 1537 N N . TYR A 1 196 ? -13.990 6.248 4.567 1.00 88.88 196 TYR A N 1
ATOM 1538 C CA . TYR A 1 196 ? -13.720 6.441 3.150 1.00 88.88 196 TYR A CA 1
ATOM 1539 C C . TYR A 1 196 ? -14.545 5.479 2.312 1.00 88.88 196 TYR A C 1
ATOM 1541 O O . TYR A 1 196 ? -14.681 4.307 2.659 1.00 88.88 196 TYR A O 1
ATOM 1549 N N . ASP A 1 197 ? -15.064 5.957 1.195 1.00 85.88 197 ASP A N 1
ATOM 1550 C CA . ASP A 1 197 ? -15.774 5.119 0.240 1.00 85.88 197 ASP A CA 1
ATOM 1551 C C . ASP A 1 197 ? -14.795 4.128 -0.416 1.00 85.88 197 ASP A C 1
ATOM 1553 O O . ASP A 1 197 ? -13.658 4.490 -0.715 1.00 85.88 197 ASP A O 1
ATOM 1557 N N . ALA A 1 198 ? -15.184 2.867 -0.619 1.00 82.56 198 ALA A N 1
ATOM 1558 C CA . ALA A 1 198 ? -14.268 1.890 -1.220 1.00 82.56 198 ALA A CA 1
ATOM 1559 C C . ALA A 1 198 ? -14.060 2.068 -2.723 1.00 82.56 198 ALA A C 1
ATOM 1561 O O . ALA A 1 198 ? -13.032 1.641 -3.260 1.00 82.56 198 ALA A O 1
ATOM 1562 N N . ASP A 1 199 ? -15.008 2.703 -3.404 1.00 80.75 199 ASP A N 1
ATOM 1563 C CA . ASP A 1 199 ? -14.937 2.927 -4.834 1.00 80.75 199 ASP A CA 1
ATOM 1564 C C . ASP A 1 199 ? -14.201 4.227 -5.143 1.00 80.75 199 ASP A C 1
ATOM 1566 O O . ASP A 1 199 ? -13.437 4.266 -6.099 1.00 80.75 199 ASP A O 1
ATOM 1570 N N . THR A 1 200 ? -14.322 5.278 -4.339 1.00 78.50 200 THR A N 1
ATOM 1571 C CA . THR A 1 200 ? -13.614 6.542 -4.625 1.00 78.50 200 THR A CA 1
ATOM 1572 C C . THR A 1 200 ? -12.395 6.777 -3.739 1.00 78.50 200 THR A C 1
ATOM 1574 O O . THR A 1 200 ? -11.531 7.583 -4.088 1.00 78.50 200 THR A O 1
ATOM 1577 N N . TYR A 1 201 ? -12.290 6.080 -2.603 1.00 79.62 201 TYR A N 1
ATOM 1578 C CA . TYR A 1 201 ? -11.340 6.388 -1.527 1.00 79.62 201 TYR A CA 1
ATOM 1579 C C . TYR A 1 201 ? -11.456 7.836 -1.018 1.00 79.62 201 TYR A C 1
ATOM 1581 O O . TYR A 1 201 ? -10.525 8.362 -0.407 1.00 79.62 201 TYR A O 1
ATOM 1589 N N . GLU A 1 202 ? -12.595 8.491 -1.252 1.00 83.50 202 GLU A N 1
ATOM 1590 C CA . GLU A 1 202 ? -12.900 9.817 -0.722 1.00 83.50 202 GLU A CA 1
ATOM 1591 C C . GLU A 1 202 ? -13.535 9.722 0.662 1.00 83.50 202 GLU A C 1
ATOM 1593 O O . GLU A 1 202 ? -14.186 8.737 1.004 1.00 83.50 202 GLU A O 1
ATOM 1598 N N . ALA A 1 203 ? -13.352 10.768 1.466 1.00 87.12 203 ALA A N 1
ATOM 1599 C CA . ALA A 1 203 ? -13.922 10.851 2.801 1.00 87.12 203 ALA A CA 1
ATOM 1600 C C . ALA A 1 203 ? -15.463 10.848 2.766 1.00 87.12 203 ALA A C 1
ATOM 1602 O O . ALA A 1 203 ? -16.078 11.689 2.109 1.00 87.12 203 ALA A O 1
ATOM 1603 N N . CYS A 1 204 ? -16.083 9.948 3.531 1.00 88.44 204 CYS A N 1
ATOM 1604 C CA . CYS A 1 204 ? -17.532 9.902 3.719 1.00 88.44 204 CYS A CA 1
ATOM 1605 C C . CYS A 1 204 ? -17.997 10.912 4.778 1.00 88.44 204 CYS A C 1
ATOM 1607 O O . CYS A 1 204 ? -17.284 11.191 5.748 1.00 88.44 204 CYS A O 1
ATOM 1609 N N . TYR A 1 205 ? -19.232 11.404 4.621 1.00 87.25 205 TYR A N 1
ATOM 1610 C CA . TYR A 1 205 ? -19.879 12.327 5.556 1.00 87.25 205 TYR A CA 1
ATOM 1611 C C . TYR A 1 205 ? -21.349 11.949 5.790 1.00 87.25 205 TYR A C 1
ATOM 1613 O O . TYR A 1 205 ? -22.112 11.759 4.846 1.00 87.25 205 TYR A O 1
ATOM 1621 N N . GLY A 1 206 ? -21.767 11.905 7.058 1.00 89.31 206 GLY A N 1
ATOM 1622 C CA . GLY A 1 206 ? -23.140 11.593 7.460 1.00 89.31 206 GLY A CA 1
ATOM 1623 C C . GLY A 1 206 ? -23.403 10.092 7.540 1.00 89.31 206 GLY A C 1
ATOM 1624 O O . GLY A 1 206 ? -23.279 9.513 8.615 1.00 89.31 206 GLY A O 1
ATOM 1625 N N . VAL A 1 207 ? -23.767 9.475 6.417 1.00 88.75 207 VAL A N 1
ATOM 1626 C CA . VAL A 1 207 ? -24.109 8.046 6.334 1.00 88.75 207 VAL A CA 1
ATOM 1627 C C . VAL A 1 207 ? -22.987 7.292 5.635 1.00 88.75 207 VAL A C 1
ATOM 1629 O O . VAL A 1 207 ? -22.401 7.794 4.676 1.00 88.75 207 VAL A O 1
ATOM 1632 N N . VAL A 1 208 ? -22.680 6.094 6.128 1.00 90.19 208 VAL A N 1
ATOM 1633 C CA . VAL A 1 208 ? -21.607 5.248 5.600 1.00 90.19 208 VAL A CA 1
ATOM 1634 C C . VAL A 1 208 ? -22.174 3.932 5.094 1.00 90.19 208 VAL A C 1
ATOM 1636 O O . VAL A 1 208 ? -23.008 3.317 5.760 1.00 90.19 208 VAL A O 1
ATOM 1639 N N . SER A 1 209 ? -21.711 3.501 3.921 1.00 86.44 209 SER A N 1
ATOM 1640 C CA . SER A 1 209 ? -22.057 2.210 3.337 1.00 86.44 209 SER A CA 1
ATOM 1641 C C . SER A 1 209 ? -21.239 1.069 3.962 1.00 86.44 209 SER A C 1
ATOM 1643 O O . SER A 1 209 ? -20.118 1.291 4.433 1.00 86.44 209 SER A O 1
ATOM 1645 N N . PRO A 1 210 ? -21.738 -0.179 3.895 1.00 85.94 210 PRO A N 1
ATOM 1646 C CA . PRO A 1 210 ? -20.979 -1.349 4.322 1.00 85.94 210 PRO A CA 1
ATOM 1647 C C . PRO A 1 210 ? -19.641 -1.514 3.607 1.00 85.94 210 PRO A C 1
ATOM 1649 O O . PRO A 1 210 ? -18.711 -2.066 4.169 1.00 85.94 210 PRO A O 1
ATOM 1652 N N . SER A 1 211 ? -19.495 -1.032 2.376 1.00 83.75 211 SER A N 1
ATOM 1653 C CA . SER A 1 211 ? -18.252 -1.192 1.626 1.00 83.75 211 SER A CA 1
ATOM 1654 C C . SER A 1 211 ? -17.120 -0.267 2.084 1.00 83.75 211 SER A C 1
ATOM 1656 O O . SER A 1 211 ? -16.036 -0.376 1.536 1.00 83.75 211 SER A O 1
ATOM 1658 N N . CYS A 1 212 ? -17.306 0.622 3.064 1.00 87.25 212 CYS A N 1
ATOM 1659 C CA . CYS A 1 212 ? -16.306 1.642 3.386 1.00 87.25 212 CYS A CA 1
ATOM 1660 C C . CYS A 1 212 ? -14.997 1.102 4.003 1.00 87.25 212 CYS A C 1
ATOM 1662 O O . CYS A 1 212 ? -14.962 0.053 4.655 1.00 87.25 212 CYS A O 1
ATOM 1664 N N . TYR A 1 213 ? -13.938 1.901 3.879 1.00 88.31 213 TYR A N 1
ATOM 1665 C CA . TYR A 1 213 ? -12.734 1.809 4.697 1.00 88.31 213 TYR A CA 1
ATOM 1666 C C . TYR A 1 213 ? -12.862 2.705 5.930 1.00 88.31 213 TYR A C 1
ATOM 1668 O O . TYR A 1 213 ? -13.340 3.838 5.854 1.00 88.31 213 TYR A O 1
ATOM 1676 N N . VAL A 1 214 ? -12.354 2.235 7.063 1.00 89.81 214 VAL A N 1
ATOM 1677 C CA . VAL A 1 214 ? -12.325 2.971 8.327 1.00 89.81 214 VAL A CA 1
ATOM 1678 C C . VAL A 1 214 ? -10.877 3.145 8.752 1.00 89.81 214 VAL A C 1
ATOM 1680 O O . VAL A 1 214 ? -10.238 2.180 9.156 1.00 89.81 214 VAL A O 1
ATOM 1683 N N . ALA A 1 215 ? -10.355 4.366 8.691 1.00 90.19 215 ALA A N 1
ATOM 1684 C CA . ALA A 1 215 ? -9.041 4.684 9.236 1.00 90.19 215 ALA A CA 1
ATOM 1685 C C . ALA A 1 215 ? -9.173 5.139 10.689 1.00 90.19 215 ALA A C 1
ATOM 1687 O O . ALA A 1 215 ? -9.985 6.016 10.997 1.00 90.19 215 ALA A O 1
ATOM 1688 N N . VAL A 1 216 ? -8.359 4.566 11.571 1.00 91.75 216 VAL A N 1
ATOM 1689 C CA . VAL A 1 216 ? -8.331 4.903 12.996 1.00 91.75 216 VAL A CA 1
ATOM 1690 C C . VAL A 1 216 ? -6.925 5.315 13.398 1.00 91.75 216 VAL A C 1
ATOM 1692 O O . VAL A 1 216 ? -5.976 4.542 13.261 1.00 91.75 216 VAL A O 1
ATOM 1695 N N . ASP A 1 217 ? -6.828 6.507 13.977 1.00 92.19 217 ASP A N 1
ATOM 1696 C CA . ASP A 1 217 ? -5.654 6.995 14.688 1.00 92.19 217 ASP A CA 1
ATOM 1697 C C . ASP A 1 217 ? -5.914 6.929 16.190 1.00 92.19 217 ASP A C 1
ATOM 1699 O O . ASP A 1 217 ? -6.886 7.498 16.706 1.00 92.19 217 ASP A O 1
ATOM 1703 N N . CYS A 1 218 ? -5.053 6.216 16.906 1.00 94.44 218 CYS A N 1
ATOM 1704 C CA . CYS A 1 218 ? -5.206 6.019 18.339 1.00 94.44 218 CYS A CA 1
ATOM 1705 C C . CYS A 1 218 ? -3.866 5.841 19.056 1.00 94.44 218 CYS A C 1
ATOM 1707 O O . CYS A 1 218 ? -2.824 5.640 18.433 1.00 94.44 218 CYS A O 1
ATOM 1709 N N . HIS A 1 219 ? -3.899 5.841 20.389 1.00 95.31 219 HIS A N 1
ATOM 1710 C CA . HIS A 1 219 ? -2.771 5.458 21.230 1.00 95.31 219 HIS A CA 1
ATOM 1711 C C . HIS A 1 219 ? -3.091 4.222 22.075 1.00 95.31 219 HIS A C 1
ATOM 1713 O O . HIS A 1 219 ? -4.072 4.179 22.823 1.00 95.31 219 HIS A O 1
ATOM 1719 N N . VAL A 1 220 ? -2.194 3.233 22.031 1.00 93.38 220 VAL A N 1
ATOM 1720 C CA . VAL A 1 220 ? -2.230 2.034 22.879 1.00 93.38 220 VAL A CA 1
ATOM 1721 C C . VAL A 1 220 ? -1.024 2.058 23.810 1.00 93.38 220 VAL A C 1
ATOM 1723 O O . VAL A 1 220 ? 0.117 1.946 23.364 1.00 93.38 220 VAL A O 1
ATOM 1726 N N . ALA A 1 221 ? -1.263 2.205 25.117 1.00 89.44 221 ALA A N 1
ATOM 1727 C CA . ALA A 1 221 ? -0.200 2.360 26.121 1.00 89.44 221 ALA A CA 1
ATOM 1728 C C . ALA A 1 221 ? 0.794 3.499 25.784 1.00 89.44 221 ALA A C 1
ATOM 1730 O O . ALA A 1 221 ? 2.005 3.363 25.959 1.00 89.44 221 ALA A O 1
ATOM 1731 N N . GLY A 1 222 ? 0.275 4.615 25.260 1.00 87.69 222 GLY A N 1
ATOM 1732 C CA . GLY A 1 222 ? 1.063 5.794 24.885 1.00 87.69 222 GLY A CA 1
ATOM 1733 C C . GLY A 1 222 ? 1.849 5.667 23.575 1.00 87.69 222 GLY A C 1
ATOM 1734 O O . GLY A 1 222 ? 2.567 6.597 23.227 1.00 87.69 222 GLY A O 1
ATOM 1735 N N . GLN A 1 223 ? 1.730 4.552 22.847 1.00 88.25 223 GLN A N 1
ATOM 1736 C CA . GLN A 1 223 ? 2.305 4.399 21.508 1.00 88.25 223 GLN A CA 1
ATOM 1737 C C . GLN A 1 223 ? 1.241 4.681 20.442 1.00 88.25 223 GLN A C 1
ATOM 1739 O O . GLN A 1 223 ? 0.147 4.121 20.559 1.00 88.25 223 GLN A O 1
ATOM 1744 N N . PRO A 1 224 ? 1.537 5.507 19.423 1.00 89.88 224 PRO A N 1
ATOM 1745 C CA . PRO A 1 224 ? 0.600 5.778 18.344 1.00 89.88 224 PRO A CA 1
ATOM 1746 C C . PRO A 1 224 ? 0.414 4.531 17.473 1.00 89.88 224 PRO A C 1
ATOM 1748 O O . PRO A 1 224 ? 1.378 3.838 17.139 1.00 89.88 224 PRO A O 1
ATOM 1751 N N . VAL A 1 225 ? -0.828 4.260 17.094 1.00 88.38 225 VAL A N 1
ATOM 1752 C CA . VAL A 1 225 ? -1.222 3.191 16.180 1.00 88.38 225 VAL A CA 1
ATOM 1753 C C . VAL A 1 225 ? -2.173 3.786 15.148 1.00 88.38 225 VAL A C 1
ATOM 1755 O O . VAL A 1 225 ? -3.220 4.324 15.504 1.00 88.38 225 VAL A O 1
ATOM 1758 N N . HIS A 1 226 ? -1.787 3.655 13.882 1.00 86.06 226 HIS A N 1
ATOM 1759 C CA . HIS A 1 226 ? -2.636 3.921 12.729 1.00 86.06 226 HIS A CA 1
ATOM 1760 C C . HIS A 1 226 ? -2.957 2.587 12.063 1.00 86.06 226 HIS A C 1
ATOM 1762 O O . HIS A 1 226 ? -2.038 1.818 11.757 1.00 86.06 226 HIS A O 1
ATOM 1768 N N . ASP A 1 227 ? -4.236 2.298 11.867 1.00 85.75 227 ASP A N 1
ATOM 1769 C CA . ASP A 1 227 ? -4.681 1.086 11.185 1.00 85.75 227 ASP A CA 1
ATOM 1770 C C . ASP A 1 227 ? -5.976 1.371 10.419 1.00 85.75 227 ASP A C 1
ATOM 1772 O O . ASP A 1 227 ? -6.706 2.321 10.726 1.00 85.75 227 ASP A O 1
ATOM 1776 N N . ILE A 1 228 ? -6.212 0.580 9.379 1.00 84.69 228 ILE A N 1
ATOM 1777 C CA . ILE A 1 228 ? -7.315 0.780 8.442 1.00 84.69 228 ILE A CA 1
ATOM 1778 C C . ILE A 1 228 ? -8.075 -0.527 8.321 1.00 84.69 228 ILE A C 1
ATOM 1780 O O . ILE A 1 228 ? -7.475 -1.587 8.164 1.00 84.69 228 ILE A O 1
ATOM 1784 N N . PHE A 1 229 ? -9.394 -0.431 8.428 1.00 84.88 229 PHE A N 1
ATOM 1785 C CA . PHE A 1 229 ? -10.291 -1.572 8.512 1.00 84.88 229 PHE A CA 1
ATOM 1786 C C . PHE A 1 229 ? -11.325 -1.533 7.408 1.00 84.88 229 PHE A C 1
ATOM 1788 O O . PHE A 1 229 ? -11.705 -0.471 6.918 1.00 84.88 229 PHE A O 1
ATOM 1795 N N . THR A 1 230 ? -11.817 -2.707 7.068 1.00 76.62 230 THR A N 1
ATOM 1796 C CA . THR A 1 230 ? -12.881 -2.932 6.099 1.00 76.62 230 THR A CA 1
ATOM 1797 C C . THR A 1 230 ? -13.783 -4.050 6.593 1.00 76.62 230 THR A C 1
ATOM 1799 O O . THR A 1 230 ? -13.479 -4.745 7.562 1.00 76.62 230 THR A O 1
ATOM 1802 N N . MET A 1 231 ? -14.867 -4.299 5.870 1.00 69.50 231 MET A N 1
ATOM 1803 C CA . MET A 1 231 ? -15.713 -5.466 6.106 1.00 69.50 231 MET A CA 1
ATOM 1804 C C . MET A 1 231 ? -15.013 -6.814 5.915 1.00 69.50 231 MET A C 1
ATOM 1806 O O . MET A 1 231 ? -15.495 -7.808 6.448 1.00 69.50 231 MET A O 1
ATOM 1810 N N . THR A 1 232 ? -13.890 -6.880 5.190 1.00 62.59 232 THR A N 1
ATOM 1811 C CA . THR A 1 232 ? -13.100 -8.119 5.084 1.00 62.59 232 THR A CA 1
ATOM 1812 C C . THR A 1 232 ? -12.246 -8.398 6.323 1.00 62.59 232 THR A C 1
ATOM 1814 O O . THR A 1 232 ? -11.627 -9.457 6.392 1.00 62.59 232 THR A O 1
ATOM 1817 N N . ASP A 1 233 ? -12.213 -7.485 7.302 1.00 55.84 233 ASP A N 1
ATOM 1818 C CA . ASP A 1 233 ? -11.546 -7.688 8.595 1.00 55.84 233 ASP A CA 1
ATOM 1819 C C . ASP A 1 233 ? -12.414 -8.417 9.645 1.00 55.84 233 ASP A C 1
ATOM 1821 O O . ASP A 1 233 ? -11.910 -8.694 10.739 1.00 55.84 233 ASP A O 1
ATOM 1825 N N . LEU A 1 234 ? -13.677 -8.730 9.319 1.00 54.94 234 LEU A N 1
ATOM 1826 C CA . LEU A 1 234 ? -14.573 -9.609 10.090 1.00 54.94 234 LEU A CA 1
ATOM 1827 C C . LEU A 1 234 ? -14.304 -11.090 9.781 1.00 54.94 234 LEU A C 1
ATOM 1829 O O . LEU A 1 234 ? -14.168 -11.876 10.748 1.00 54.94 234 LEU A O 1
#

Mean predicted aligned error: 6.31 Å

Foldseek 3Di:
DEEAAALVVLVVLCVVDDPPWAEEEEEDAQDDDLLSLQQQLVSVVVTVAGEYEHLYADHDPVVVVVCVVSPHSYYYGYDPVNPPPPDDDDSVRSSLVSVVSCCVSVLHQEYTYEQLPLVVLLSVVVVCVVVVNSYHYHYDYRDPVSDDPVRVLLLQLLVVLLVVLVVWKDFPVVSVVSSCVSCVVSVKAWDDKFKAAQVNSDTDDTIDHLQIKIWTWIDDVNHIDIDIDHNVSD